Protein AF-A0A920VKR3-F1 (afdb_monomer_lite)

Sequence (237 aa):
MIIGLGCEANQIGAMMDAEKLNPSETLHAFTIQDSAAVPPPQNAAKDWSGNCWLMQTGRAGRKASQRSDPGTGVWWFRRIFRYLSQPGTRCRGRPAGAEGGTACLAETPEIYGAEHLLTRRAVTPEVGEKLVERIRWWENYTRSNHAEMNNNPAPGNKAGGLTTILEKSLGAVAKGGTTNLVDVYEYAEPITEKGFVFMDTPGYDPASITGMVAGGANITCFTTGRGSVYGGKPVPS

Radius of gyration: 21.88 Å; chains: 1; bounding box: 49×50×60 Å

Secondary structure (DSSP, 8-state):
-EEE-S-SSS-HHHHHHHTTPPP-SS--EEETTT--PSSPHHHHHHHHIIIIIHHHHHT-PPP---TT-TTS-EEE----------TT-------GGGGT-EEEE--HHHHTTTTHHHHTTBSSHHHHHHHHHHHHHHHHHHHHTT--TT----HHHHHTT--SHHHHHHHHHHTTTTS-EEEEE-TTPPP---EEEEE---SSHHHHHHHHHHTT--B-----SS------SSS--

pLDDT: mean 72.24, std 20.24, range [20.8, 97.88]

Structure (mmCIF, N/CA/C/O backbone):
data_AF-A0A920VKR3-F1
#
_entry.id   AF-A0A920VKR3-F1
#
loop_
_atom_site.group_PDB
_atom_site.id
_atom_site.type_symbol
_atom_site.label_atom_id
_atom_site.label_alt_id
_atom_site.label_comp_id
_atom_site.label_asym_id
_atom_site.label_entity_id
_atom_site.label_seq_id
_atom_site.pdbx_PDB_ins_code
_atom_site.Cartn_x
_atom_site.Cartn_y
_atom_site.Cartn_z
_atom_site.occupancy
_atom_site.B_iso_or_equiv
_atom_site.auth_seq_id
_atom_site.auth_comp_id
_atom_site.auth_asym_id
_atom_site.auth_atom_id
_atom_site.pdbx_PDB_model_num
ATOM 1 N N . MET A 1 1 ? 14.106 14.394 -12.697 1.00 73.00 1 MET A N 1
ATOM 2 C CA . MET A 1 1 ? 14.883 14.055 -13.907 1.00 73.00 1 MET A CA 1
ATOM 3 C C . MET 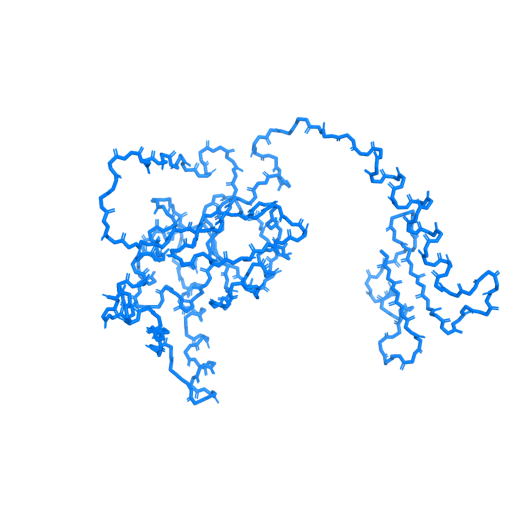A 1 1 ? 14.110 13.021 -14.692 1.00 73.00 1 MET A C 1
ATOM 5 O O . MET A 1 1 ? 13.705 12.032 -14.096 1.00 73.00 1 MET A O 1
ATOM 9 N N . ILE A 1 2 ? 13.900 13.256 -15.979 1.00 78.81 2 ILE A N 1
ATOM 10 C CA . ILE A 1 2 ? 13.231 12.339 -16.903 1.00 78.81 2 ILE A CA 1
ATOM 11 C C . ILE A 1 2 ? 14.218 12.095 -18.044 1.00 78.81 2 ILE A C 1
ATOM 13 O O . ILE A 1 2 ? 14.705 13.051 -18.641 1.00 78.81 2 ILE A O 1
ATOM 17 N N . ILE A 1 3 ? 14.563 10.837 -18.309 1.00 80.75 3 ILE A N 1
ATOM 18 C CA . ILE A 1 3 ? 15.484 10.469 -19.391 1.00 80.75 3 ILE A CA 1
ATOM 19 C C . ILE A 1 3 ? 14.760 9.496 -20.310 1.00 80.75 3 ILE A C 1
ATOM 21 O O . ILE A 1 3 ? 14.178 8.527 -19.828 1.00 80.75 3 ILE A O 1
ATOM 25 N N . GLY A 1 4 ? 14.812 9.759 -21.610 1.00 80.06 4 GLY A N 1
ATOM 26 C CA . GLY A 1 4 ? 14.206 8.932 -22.651 1.00 80.06 4 GLY A CA 1
ATOM 27 C C . GLY A 1 4 ? 15.257 8.558 -23.679 1.00 80.06 4 GLY A C 1
ATOM 28 O O . GLY A 1 4 ? 16.192 9.326 -23.930 1.00 80.06 4 GLY A O 1
ATOM 29 N N . LEU A 1 5 ? 15.139 7.371 -24.262 1.00 78.25 5 LEU A N 1
ATOM 30 C CA . LEU A 1 5 ? 16.059 6.915 -25.298 1.00 78.25 5 LEU A CA 1
ATOM 31 C C . LEU A 1 5 ? 15.763 7.619 -26.631 1.00 78.25 5 LEU A C 1
ATOM 33 O O . LEU A 1 5 ? 16.700 7.888 -27.376 1.00 78.25 5 LEU A O 1
ATOM 37 N N . GLY A 1 6 ? 14.502 7.972 -26.892 1.00 73.81 6 GLY A N 1
ATOM 38 C CA . GLY A 1 6 ? 14.003 8.645 -28.098 1.00 73.81 6 GLY A CA 1
ATOM 39 C C . GLY A 1 6 ? 13.317 7.706 -29.092 1.00 73.81 6 GLY A C 1
ATOM 40 O O . GLY A 1 6 ? 12.581 8.164 -29.961 1.00 73.81 6 GLY A O 1
ATOM 41 N N . CYS A 1 7 ? 13.480 6.389 -28.934 1.00 76.12 7 CYS A N 1
ATOM 42 C CA . CYS A 1 7 ? 12.809 5.376 -29.756 1.00 76.12 7 CYS A CA 1
ATOM 43 C C . CYS A 1 7 ? 11.508 4.837 -29.141 1.00 76.12 7 CYS A C 1
ATOM 45 O O . CYS A 1 7 ? 10.855 3.985 -29.745 1.00 76.12 7 CYS A O 1
ATOM 47 N N . GLU A 1 8 ? 11.130 5.281 -27.943 1.00 78.00 8 GLU A N 1
ATOM 48 C CA . GLU A 1 8 ? 9.915 4.837 -27.272 1.00 78.00 8 GLU A CA 1
ATOM 49 C C . GLU A 1 8 ? 8.656 5.407 -27.937 1.00 78.00 8 GLU A C 1
ATOM 51 O O . GLU A 1 8 ? 8.634 6.533 -28.425 1.00 78.00 8 GLU A O 1
ATOM 56 N N . ALA A 1 9 ? 7.554 4.657 -27.905 1.00 75.81 9 ALA A N 1
ATOM 57 C CA . ALA A 1 9 ? 6.263 5.183 -28.353 1.00 75.81 9 ALA A CA 1
ATOM 58 C C . ALA A 1 9 ? 5.770 6.343 -27.463 1.00 75.81 9 ALA A C 1
ATOM 60 O O . ALA A 1 9 ? 5.083 7.244 -27.938 1.00 75.81 9 ALA A O 1
ATOM 61 N N . ASN A 1 10 ? 6.140 6.330 -26.177 1.00 78.12 10 ASN A N 1
ATOM 62 C CA . ASN A 1 10 ? 5.816 7.388 -25.227 1.00 78.12 10 ASN A CA 1
ATOM 63 C C . ASN A 1 10 ? 6.936 8.438 -25.198 1.00 78.12 10 ASN A C 1
ATOM 65 O O . ASN A 1 10 ? 7.902 8.316 -24.444 1.00 78.12 10 ASN A O 1
ATOM 69 N N . GLN A 1 11 ? 6.818 9.440 -26.066 1.00 84.62 11 GLN A N 1
ATOM 70 C CA . GLN A 1 11 ? 7.804 10.509 -26.205 1.00 84.62 11 GLN A CA 1
ATOM 71 C C . GLN A 1 11 ? 7.730 11.493 -25.031 1.00 84.62 11 GLN A C 1
ATOM 73 O O . GLN A 1 11 ? 6.646 11.916 -24.627 1.00 84.62 11 GLN A O 1
ATOM 78 N N . ILE A 1 12 ? 8.892 11.913 -24.519 1.00 83.50 12 ILE A N 1
ATOM 79 C CA . ILE A 1 12 ? 8.987 12.805 -23.351 1.00 83.50 12 ILE A CA 1
ATOM 80 C C . ILE A 1 12 ? 8.239 14.116 -23.571 1.00 83.50 12 ILE A C 1
ATOM 82 O O . ILE A 1 12 ? 7.526 14.545 -22.671 1.00 83.50 12 ILE A O 1
ATOM 86 N N . GLY A 1 13 ? 8.379 14.737 -24.747 1.00 82.19 13 GLY A N 1
ATOM 87 C CA . GLY A 1 13 ? 7.688 15.993 -25.054 1.00 82.19 13 GLY A CA 1
ATOM 88 C C . GLY A 1 13 ? 6.171 15.851 -24.927 1.00 82.19 13 GLY A C 1
ATOM 89 O O . GLY A 1 13 ? 5.541 16.606 -24.195 1.00 82.19 13 GLY A O 1
ATOM 90 N N . ALA A 1 14 ? 5.609 14.797 -25.527 1.00 84.06 14 ALA A N 1
ATOM 91 C CA . ALA A 1 14 ? 4.178 14.510 -25.448 1.00 84.06 14 ALA A CA 1
ATOM 92 C C . ALA A 1 14 ? 3.709 14.246 -24.006 1.00 84.06 14 ALA A C 1
ATOM 94 O O . ALA A 1 14 ? 2.639 14.705 -23.611 1.00 84.06 14 ALA A O 1
ATOM 95 N N . MET A 1 15 ? 4.514 13.543 -23.203 1.00 85.81 15 MET A N 1
ATOM 96 C CA . MET A 1 15 ? 4.222 13.319 -21.785 1.00 85.81 15 MET A CA 1
ATOM 97 C C . MET A 1 15 ? 4.267 14.625 -20.977 1.00 85.81 15 MET A C 1
ATOM 99 O O . MET A 1 15 ? 3.394 14.859 -20.145 1.00 85.81 15 MET A O 1
ATOM 103 N N . MET A 1 16 ? 5.263 15.485 -21.211 1.00 86.50 16 MET A N 1
ATOM 104 C CA . MET A 1 16 ? 5.368 16.775 -20.525 1.00 86.50 16 MET A CA 1
ATOM 105 C C . MET A 1 16 ? 4.186 17.686 -20.853 1.00 86.50 16 MET A C 1
ATOM 107 O O . MET A 1 16 ? 3.635 18.304 -19.945 1.00 86.50 16 MET A O 1
ATOM 111 N N . ASP A 1 17 ? 3.750 17.707 -22.112 1.00 85.50 17 ASP A N 1
ATOM 112 C CA . ASP A 1 17 ? 2.582 18.478 -22.539 1.00 85.50 17 ASP A CA 1
ATOM 113 C C . ASP A 1 17 ? 1.287 17.945 -21.907 1.00 85.50 17 ASP A C 1
ATOM 115 O O . ASP A 1 17 ? 0.478 18.724 -21.395 1.00 85.50 17 ASP A O 1
ATOM 119 N N . ALA A 1 18 ? 1.103 16.619 -21.891 1.00 87.38 18 ALA A N 1
ATOM 120 C CA . ALA A 1 18 ? -0.075 15.973 -21.310 1.00 87.38 18 ALA A CA 1
ATOM 121 C C . ALA A 1 18 ? -0.206 16.248 -19.803 1.00 87.38 18 ALA A C 1
ATOM 123 O O . ALA A 1 18 ? -1.283 16.611 -19.326 1.00 87.38 18 ALA A O 1
ATOM 124 N N . GLU A 1 19 ? 0.904 16.148 -19.072 1.00 86.25 19 GLU A N 1
ATOM 125 C CA . GLU A 1 19 ? 0.967 16.375 -17.624 1.00 86.25 19 GLU A CA 1
ATOM 126 C C . GLU A 1 19 ? 1.162 17.860 -17.255 1.00 86.25 19 GLU A C 1
ATOM 128 O O . GLU A 1 19 ? 1.287 18.207 -16.079 1.00 86.25 19 GLU A O 1
ATOM 133 N N . LYS A 1 20 ? 1.187 18.763 -18.250 1.00 87.38 20 LYS A N 1
ATOM 134 C CA . LYS A 1 20 ? 1.433 20.212 -18.091 1.00 87.38 20 LYS A CA 1
ATOM 135 C C . LYS A 1 20 ? 2.707 20.517 -17.293 1.00 87.38 20 LYS A C 1
ATOM 137 O O . LYS A 1 20 ? 2.763 21.458 -16.494 1.00 87.38 20 LYS A O 1
ATOM 142 N N . LEU A 1 21 ? 3.735 19.706 -17.505 1.00 84.81 21 LEU A N 1
ATOM 143 C CA . LEU A 1 21 ? 5.018 19.796 -16.831 1.00 84.81 21 LEU A CA 1
ATOM 144 C C . LEU A 1 21 ? 5.934 20.755 -17.581 1.00 84.81 21 LEU A C 1
ATOM 146 O O . LEU A 1 21 ? 6.288 20.526 -18.732 1.00 84.81 21 LEU A O 1
ATOM 150 N N . ASN A 1 22 ? 6.378 21.805 -16.895 1.00 81.25 22 ASN A N 1
ATOM 151 C CA . ASN A 1 22 ? 7.346 22.746 -17.443 1.00 81.25 22 ASN A CA 1
ATOM 152 C C . ASN A 1 22 ? 8.750 22.431 -16.910 1.00 81.25 22 ASN A C 1
ATOM 154 O O . ASN A 1 22 ? 8.886 22.177 -15.707 1.00 81.25 22 ASN A O 1
ATOM 158 N N . PRO A 1 23 ? 9.797 22.474 -17.757 1.00 78.12 23 PRO A N 1
ATOM 159 C CA . PRO A 1 23 ? 11.171 22.373 -17.286 1.00 78.12 23 PRO A CA 1
ATOM 160 C C . PRO A 1 23 ? 11.451 23.406 -16.188 1.00 78.12 23 PRO A C 1
ATOM 162 O O . PRO A 1 23 ? 11.075 24.573 -16.302 1.00 78.12 23 PRO A O 1
ATOM 165 N N . SER A 1 24 ? 12.111 22.978 -15.119 1.00 77.00 24 SER A N 1
ATOM 166 C CA . SER A 1 24 ? 12.460 23.818 -13.970 1.00 77.00 24 SER A CA 1
ATOM 167 C C . SER A 1 24 ? 13.813 23.397 -13.402 1.00 77.00 24 SER A C 1
ATOM 169 O O . SER A 1 24 ? 14.353 22.366 -13.795 1.00 77.00 24 SER A O 1
ATOM 171 N N . GLU A 1 25 ? 14.342 24.141 -12.424 1.00 68.12 25 GLU A N 1
ATOM 172 C CA . GLU A 1 25 ? 15.592 23.765 -11.739 1.00 68.12 25 GLU A CA 1
ATOM 173 C C . GLU A 1 25 ? 15.546 22.353 -11.118 1.00 68.12 25 GLU A C 1
ATOM 175 O O . GLU A 1 25 ? 16.580 21.705 -10.960 1.00 68.12 25 GLU A O 1
ATOM 180 N N . THR A 1 26 ? 14.354 21.851 -10.777 1.00 68.62 26 THR A N 1
ATOM 181 C CA . THR A 1 26 ? 14.154 20.524 -10.170 1.00 68.62 26 THR A CA 1
ATOM 182 C C . THR A 1 26 ? 13.626 19.482 -11.158 1.00 68.62 26 THR A C 1
ATOM 184 O O . THR A 1 26 ? 13.788 18.275 -10.934 1.00 68.62 26 THR A O 1
ATOM 187 N N . LEU A 1 27 ? 13.041 19.921 -12.276 1.00 75.06 27 LEU A N 1
ATOM 188 C CA . LEU A 1 27 ? 12.495 19.071 -13.325 1.00 75.06 27 LEU A CA 1
ATOM 189 C C . LEU A 1 27 ? 13.242 19.285 -14.640 1.00 75.06 27 LEU A C 1
ATOM 191 O O . LEU A 1 27 ? 12.907 20.149 -15.443 1.00 75.06 27 LEU A O 1
ATOM 195 N N . HIS A 1 28 ? 14.225 18.424 -14.876 1.00 76.25 28 HIS A N 1
ATOM 196 C CA . HIS A 1 28 ? 14.918 18.335 -16.154 1.00 76.25 28 HIS A CA 1
ATOM 197 C C . HIS A 1 28 ? 14.502 17.078 -16.904 1.00 76.25 28 HIS A C 1
ATOM 199 O O . HIS A 1 28 ? 14.489 15.986 -16.325 1.00 76.25 28 HIS A O 1
ATOM 205 N N . ALA A 1 29 ? 14.185 17.244 -18.182 1.00 79.19 29 ALA A N 1
ATOM 206 C CA . ALA A 1 29 ? 13.842 16.171 -19.095 1.00 79.19 29 ALA A CA 1
ATOM 207 C C . ALA A 1 29 ? 14.815 16.169 -20.278 1.00 79.19 29 ALA A C 1
ATOM 209 O O . ALA A 1 29 ? 15.226 17.233 -20.741 1.00 79.19 29 ALA A O 1
ATOM 210 N N . PHE A 1 30 ? 15.225 14.987 -20.725 1.00 78.75 30 PHE A N 1
ATOM 211 C CA . PHE A 1 30 ? 16.248 14.837 -21.752 1.00 78.75 30 PHE A CA 1
ATOM 212 C C . PHE A 1 30 ? 16.026 13.571 -22.582 1.00 78.75 30 PHE A C 1
ATOM 214 O O . PHE A 1 30 ? 15.869 12.483 -22.026 1.00 78.75 30 PHE A O 1
ATOM 221 N N . THR A 1 31 ? 16.080 13.712 -23.904 1.00 77.38 31 THR A N 1
ATOM 222 C CA . THR A 1 31 ? 16.033 12.599 -24.858 1.00 77.38 31 THR A CA 1
ATOM 223 C C . THR A 1 31 ? 17.431 12.354 -25.418 1.00 77.38 31 THR A C 1
ATOM 225 O O . THR A 1 31 ? 18.070 13.263 -25.943 1.00 77.38 31 THR A O 1
ATOM 228 N N . ILE A 1 32 ? 17.919 11.118 -25.323 1.00 74.50 32 ILE A N 1
ATOM 229 C CA . ILE A 1 32 ? 19.289 10.761 -25.717 1.00 74.50 32 ILE A CA 1
ATOM 230 C C . ILE A 1 32 ? 19.506 10.911 -27.228 1.00 74.50 32 ILE A C 1
ATOM 232 O O . ILE A 1 32 ? 20.558 11.397 -27.639 1.00 74.50 32 ILE A O 1
ATOM 236 N N . GLN A 1 33 ? 18.534 10.541 -28.062 1.00 72.25 33 GLN A N 1
ATOM 237 C CA . GLN A 1 33 ? 18.656 10.663 -29.522 1.00 72.25 33 GLN A CA 1
ATOM 238 C C . GLN A 1 33 ? 18.708 12.111 -30.025 1.00 72.25 33 GLN A C 1
ATOM 240 O O . GLN A 1 33 ? 19.400 12.376 -31.006 1.00 72.25 33 GLN A O 1
ATOM 245 N N . ASP A 1 34 ? 18.065 13.047 -29.325 1.00 67.75 34 ASP A N 1
ATOM 246 C CA . ASP A 1 34 ? 18.096 14.475 -29.675 1.00 67.75 34 ASP A CA 1
ATOM 247 C C . ASP A 1 34 ? 19.421 15.141 -29.270 1.00 67.75 34 ASP A C 1
ATOM 249 O O . ASP A 1 34 ? 19.748 16.253 -29.691 1.00 67.75 34 ASP A O 1
ATOM 253 N N . SER A 1 35 ? 20.224 14.454 -28.455 1.00 62.31 35 SER A N 1
ATOM 254 C CA . SER A 1 35 ? 21.511 14.951 -27.994 1.00 62.31 35 SER A CA 1
ATOM 255 C C . SER A 1 35 ? 22.635 14.603 -28.967 1.00 62.31 35 SER A C 1
ATOM 257 O O . SER A 1 35 ? 23.400 13.659 -28.795 1.00 62.31 35 SER A O 1
ATOM 259 N N . ALA A 1 36 ? 22.794 15.431 -29.994 1.00 55.94 36 ALA A N 1
ATOM 260 C CA . ALA A 1 36 ? 23.958 15.383 -30.882 1.00 55.94 36 ALA A CA 1
ATOM 261 C C . ALA A 1 36 ? 25.253 15.944 -30.235 1.00 55.94 36 ALA A C 1
ATOM 263 O O . ALA A 1 36 ? 26.205 16.277 -30.939 1.00 55.94 36 ALA A O 1
ATOM 264 N N . ALA A 1 37 ? 25.305 16.110 -28.908 1.00 50.59 37 ALA A N 1
ATOM 265 C CA . ALA A 1 37 ? 26.308 16.942 -28.249 1.00 50.59 37 ALA A CA 1
ATOM 266 C C . ALA A 1 37 ? 27.500 16.160 -27.678 1.00 50.59 37 ALA A C 1
ATOM 268 O O . ALA A 1 37 ? 27.365 15.089 -27.089 1.00 50.59 37 ALA A O 1
ATOM 269 N N . VAL A 1 38 ? 28.677 16.776 -27.820 1.00 47.06 38 VAL A N 1
ATOM 270 C CA . VAL A 1 38 ? 29.875 16.529 -27.013 1.00 47.06 38 VAL A CA 1
ATOM 271 C C . VAL A 1 38 ? 29.766 17.423 -25.766 1.00 47.06 38 VAL A C 1
ATOM 273 O O . VAL A 1 38 ? 29.575 18.629 -25.924 1.00 47.06 38 VAL A O 1
ATOM 276 N N . PRO A 1 39 ? 29.901 16.885 -24.541 1.00 54.16 39 PRO A N 1
ATOM 277 C CA . PRO A 1 39 ? 30.289 15.516 -24.230 1.00 54.16 39 PRO A CA 1
ATOM 278 C C . PRO A 1 39 ? 29.116 14.530 -24.392 1.00 54.16 39 PRO A C 1
ATOM 280 O O . PRO A 1 39 ? 27.964 14.946 -24.295 1.00 54.16 39 PRO A O 1
ATOM 283 N N . PRO A 1 40 ? 29.406 13.232 -24.629 1.00 60.50 40 PRO A N 1
ATOM 284 C CA . PRO A 1 40 ? 28.395 12.223 -24.941 1.00 60.50 40 PRO A CA 1
ATOM 285 C C . PRO A 1 40 ? 27.227 12.241 -23.940 1.00 60.50 40 PRO A C 1
ATOM 287 O O . PRO A 1 40 ? 27.458 12.535 -22.769 1.00 60.50 40 PRO A O 1
ATOM 290 N N . PRO A 1 41 ? 25.997 11.870 -24.341 1.00 59.34 41 PRO A N 1
ATOM 291 C CA . PRO A 1 41 ? 24.769 12.006 -23.543 1.00 59.34 41 PRO A CA 1
ATOM 292 C C . PRO A 1 41 ? 24.866 11.524 -22.084 1.00 59.34 41 PRO A C 1
ATOM 294 O O . PRO A 1 41 ? 24.247 12.086 -21.181 1.00 59.34 41 PRO A O 1
ATOM 297 N N . GLN A 1 42 ? 25.682 10.497 -21.825 1.00 59.31 42 GLN A N 1
ATOM 298 C CA . GLN A 1 42 ? 25.940 9.974 -20.478 1.00 59.31 42 GLN A CA 1
ATOM 299 C C . GLN A 1 42 ? 26.670 10.977 -19.571 1.00 59.31 42 GLN A C 1
ATOM 301 O O . GLN A 1 42 ? 26.471 10.960 -18.360 1.00 59.31 42 GLN A O 1
ATOM 306 N N . ASN A 1 43 ? 27.508 11.841 -20.139 1.00 60.56 43 ASN A N 1
ATOM 307 C CA . ASN A 1 43 ? 28.197 12.916 -19.435 1.00 60.56 43 ASN A CA 1
ATOM 308 C C . ASN A 1 43 ? 27.256 14.094 -19.179 1.00 60.56 43 ASN A C 1
ATOM 310 O O . ASN A 1 43 ? 27.267 14.602 -18.072 1.00 60.56 43 ASN A O 1
ATOM 314 N N . ALA A 1 44 ? 26.352 14.438 -20.102 1.00 60.59 44 ALA A N 1
ATOM 315 C CA . ALA A 1 44 ? 25.333 15.465 -19.852 1.00 60.59 44 ALA A CA 1
ATOM 316 C C . ALA A 1 44 ? 24.401 15.094 -18.676 1.00 60.59 44 ALA A C 1
ATOM 318 O O . ALA A 1 44 ? 24.134 15.917 -17.798 1.00 60.59 44 ALA A O 1
ATOM 319 N N . ALA A 1 45 ? 23.966 13.829 -18.601 1.00 60.78 45 ALA A N 1
ATOM 320 C CA . ALA A 1 45 ? 23.182 13.327 -17.468 1.00 60.78 45 ALA A CA 1
ATOM 321 C C . ALA A 1 45 ? 23.990 13.317 -16.154 1.00 60.78 45 ALA A C 1
ATOM 323 O O . ALA A 1 45 ? 23.471 13.691 -15.098 1.00 60.78 45 ALA A O 1
ATOM 324 N N . LYS A 1 46 ? 25.271 12.923 -16.210 1.00 61.06 46 LYS A N 1
ATOM 325 C CA . LYS A 1 46 ? 26.180 12.949 -15.052 1.00 61.06 46 LYS A CA 1
ATOM 326 C C . LYS A 1 46 ? 26.442 14.369 -14.564 1.00 61.06 46 LYS A C 1
ATOM 328 O O . LYS A 1 46 ? 26.305 14.605 -13.368 1.00 61.06 46 LYS A O 1
ATOM 333 N N . ASP A 1 47 ? 26.741 15.298 -15.462 1.00 62.91 47 ASP A N 1
ATOM 334 C CA . ASP A 1 47 ? 27.051 16.692 -15.153 1.00 62.91 47 ASP A CA 1
ATOM 335 C C . ASP A 1 47 ? 25.853 17.385 -14.505 1.00 62.91 47 ASP A C 1
ATOM 337 O O . ASP A 1 47 ? 26.012 18.056 -13.486 1.00 62.91 47 ASP A O 1
ATOM 341 N N . TRP A 1 48 ? 24.634 17.148 -15.002 1.00 59.50 48 TRP A N 1
ATOM 342 C CA . TRP A 1 48 ? 23.430 17.670 -14.356 1.00 59.50 48 TRP A CA 1
ATOM 343 C C . TRP A 1 48 ? 23.185 17.035 -12.980 1.00 59.50 48 TRP A C 1
ATOM 345 O O . TRP A 1 48 ? 22.952 17.741 -11.992 1.00 59.50 48 TRP A O 1
ATOM 355 N N . SER A 1 49 ? 23.285 15.702 -12.887 1.00 59.69 49 SER A N 1
ATOM 356 C CA . SER A 1 49 ? 23.082 14.999 -11.617 1.00 59.69 49 SER A CA 1
ATOM 357 C C . SER A 1 49 ? 24.089 15.444 -10.549 1.00 59.69 49 SER A C 1
ATOM 359 O O . SER A 1 49 ? 23.695 15.665 -9.404 1.00 59.69 49 SER A O 1
ATOM 361 N N . GLY A 1 50 ? 25.358 15.636 -10.927 1.00 56.97 50 GLY A N 1
ATOM 362 C CA . GLY A 1 50 ? 26.466 16.004 -10.048 1.00 56.97 50 GLY A CA 1
ATOM 363 C C . GLY A 1 50 ? 26.498 17.483 -9.669 1.00 56.97 50 GLY A C 1
ATOM 364 O O . GLY A 1 50 ? 26.639 17.800 -8.489 1.00 56.97 50 GLY A O 1
ATOM 365 N N . ASN A 1 51 ? 26.334 18.390 -10.637 1.00 57.59 51 ASN A N 1
ATOM 366 C CA . ASN A 1 51 ? 26.541 19.825 -10.408 1.00 57.59 51 ASN A CA 1
ATOM 367 C C . ASN A 1 51 ? 25.280 20.556 -9.941 1.00 57.59 51 ASN A C 1
ATOM 369 O O . ASN A 1 51 ? 25.387 21.507 -9.168 1.00 57.59 51 ASN A O 1
ATOM 373 N N . CYS A 1 52 ? 24.092 20.122 -10.366 1.00 56.16 52 CYS A N 1
ATOM 374 C CA . CYS A 1 52 ? 22.843 20.803 -10.021 1.00 56.16 52 CYS A CA 1
ATOM 375 C C . CYS A 1 52 ? 22.094 20.053 -8.919 1.00 56.16 52 CYS A C 1
ATOM 377 O O . CYS A 1 52 ? 21.830 20.610 -7.854 1.00 56.16 52 CYS A O 1
ATOM 379 N N . TRP A 1 53 ? 21.807 18.769 -9.127 1.00 55.81 53 TRP A N 1
ATOM 380 C CA . TRP A 1 53 ? 20.890 18.046 -8.247 1.00 55.81 53 TRP A CA 1
ATOM 381 C C . TRP A 1 53 ? 21.542 17.573 -6.935 1.00 55.81 53 TRP A C 1
ATOM 383 O O . TRP A 1 53 ? 21.015 17.825 -5.848 1.00 55.81 53 TRP A O 1
ATOM 393 N N . LEU A 1 54 ? 22.724 16.948 -7.000 1.00 59.69 54 LEU A N 1
ATOM 394 C CA . LEU A 1 54 ? 23.495 16.523 -5.819 1.00 59.69 54 LEU A CA 1
ATOM 395 C C . LEU A 1 54 ? 23.949 17.709 -4.953 1.00 59.69 54 LEU A C 1
ATOM 397 O O . LEU A 1 54 ? 23.941 17.608 -3.728 1.00 59.69 54 LEU A O 1
ATOM 401 N N . MET A 1 55 ? 24.288 18.853 -5.557 1.00 58.50 55 MET A N 1
ATOM 402 C CA . MET A 1 55 ? 24.652 20.055 -4.797 1.00 58.50 55 MET A CA 1
ATOM 403 C C . MET A 1 55 ? 23.450 20.716 -4.113 1.00 58.50 55 MET A C 1
ATOM 405 O O . MET A 1 55 ? 23.577 21.156 -2.971 1.00 58.50 55 MET A O 1
ATOM 409 N N . GLN A 1 56 ? 22.285 20.785 -4.765 1.00 59.91 56 GLN A N 1
ATOM 410 C CA . GLN A 1 56 ? 21.064 21.320 -4.149 1.00 59.91 56 GLN A CA 1
ATOM 411 C C . GLN A 1 56 ? 20.555 20.416 -3.016 1.00 59.91 56 GLN A C 1
ATOM 413 O O . GLN A 1 56 ? 20.263 20.903 -1.924 1.00 59.91 56 GLN A O 1
ATOM 418 N N . THR A 1 57 ? 20.511 19.099 -3.235 1.00 59.16 57 THR A N 1
ATOM 419 C CA . THR A 1 57 ? 20.121 18.126 -2.197 1.00 59.16 57 THR A CA 1
ATOM 420 C C . THR A 1 57 ? 21.143 18.043 -1.061 1.00 59.16 57 THR A C 1
ATOM 422 O O . THR A 1 57 ? 20.752 17.963 0.099 1.00 59.16 57 THR A O 1
ATOM 425 N N . GLY A 1 58 ? 22.444 18.156 -1.350 1.00 59.56 58 GLY A N 1
ATOM 426 C CA . GLY A 1 58 ? 23.506 18.205 -0.338 1.00 59.56 58 GLY A CA 1
ATOM 427 C C . GLY A 1 58 ? 23.483 19.462 0.542 1.00 59.56 58 GLY A C 1
ATOM 428 O O . GLY A 1 58 ? 24.004 19.438 1.655 1.00 59.56 58 GLY A O 1
ATOM 429 N N . ARG A 1 59 ? 22.846 20.548 0.083 1.00 63.50 59 ARG A N 1
ATOM 430 C CA . ARG A 1 59 ? 22.597 21.768 0.875 1.00 63.50 59 ARG A CA 1
ATOM 431 C C . ARG A 1 59 ? 21.339 21.677 1.742 1.00 63.50 59 ARG A C 1
ATOM 433 O O . ARG A 1 59 ? 21.106 22.567 2.561 1.00 63.50 59 ARG A O 1
ATOM 440 N N . ALA A 1 60 ? 20.517 20.640 1.577 1.00 63.72 60 ALA A N 1
ATOM 441 C CA . ALA A 1 60 ? 19.312 20.469 2.372 1.00 63.72 60 ALA A CA 1
ATOM 442 C C . ALA A 1 60 ? 19.676 20.103 3.822 1.00 63.72 60 ALA A C 1
ATOM 444 O O . ALA A 1 60 ? 20.171 19.016 4.114 1.00 63.72 60 ALA A O 1
ATOM 445 N N . GLY A 1 61 ? 19.416 21.021 4.753 1.00 58.66 61 GLY A N 1
ATOM 446 C CA . GLY A 1 61 ? 19.513 20.753 6.187 1.00 58.66 61 GLY A CA 1
ATOM 447 C C . GLY A 1 61 ? 18.262 20.047 6.711 1.00 58.66 61 GLY A C 1
ATOM 448 O O . GLY A 1 61 ? 17.146 20.352 6.286 1.00 58.66 61 GLY A O 1
ATOM 449 N N . ARG A 1 62 ? 18.420 19.136 7.681 1.00 68.94 62 ARG A N 1
ATOM 450 C CA . ARG A 1 62 ? 17.269 18.611 8.433 1.00 68.94 62 ARG A CA 1
ATOM 451 C C . ARG A 1 62 ? 16.661 19.749 9.250 1.00 68.94 62 ARG A C 1
ATOM 453 O O . ARG A 1 62 ? 17.347 20.340 10.081 1.00 68.94 62 ARG A O 1
ATOM 460 N N . LYS A 1 63 ? 15.380 20.041 9.033 1.00 64.81 63 LYS A N 1
ATOM 461 C CA . LYS A 1 63 ? 14.604 20.940 9.894 1.00 64.81 63 LYS A CA 1
ATOM 462 C C . LYS A 1 63 ? 13.863 20.106 10.931 1.00 64.81 63 LYS A C 1
ATOM 464 O O . LYS A 1 63 ? 13.371 19.028 10.609 1.00 64.81 63 LYS A O 1
ATOM 469 N N . ALA A 1 64 ? 13.793 20.593 12.166 1.00 58.78 64 ALA A N 1
ATOM 470 C CA . ALA A 1 64 ? 12.916 19.996 13.162 1.00 58.78 64 ALA A CA 1
ATOM 471 C C . ALA A 1 64 ? 11.466 20.189 12.692 1.00 58.78 64 ALA A C 1
ATOM 473 O O . ALA A 1 64 ? 11.000 21.325 12.624 1.00 58.78 64 ALA A O 1
ATOM 474 N N . SER A 1 65 ? 10.785 19.106 12.321 1.00 56.25 65 SER A N 1
ATOM 475 C CA . SER A 1 65 ? 9.347 19.124 12.058 1.00 56.25 65 SER A CA 1
ATOM 476 C C . SER A 1 65 ? 8.587 18.681 13.303 1.00 56.25 65 SER A C 1
ATOM 478 O O . SER A 1 65 ? 9.089 17.897 14.118 1.00 56.25 65 SER A O 1
ATOM 480 N N . GLN A 1 66 ? 7.367 19.193 13.467 1.00 46.31 66 GLN A N 1
ATOM 481 C CA . GLN A 1 66 ? 6.459 18.637 14.463 1.00 46.31 66 GLN A CA 1
ATOM 482 C C . GLN A 1 66 ? 5.997 17.256 13.990 1.00 46.31 66 GLN A C 1
ATOM 484 O O . GLN A 1 66 ? 5.827 17.016 12.797 1.00 46.31 66 GLN A O 1
ATOM 489 N N . ARG A 1 67 ? 5.778 16.331 14.929 1.00 49.00 67 ARG A N 1
ATOM 490 C CA . ARG A 1 67 ? 5.435 14.929 14.625 1.00 49.00 67 ARG A CA 1
ATOM 491 C C . ARG A 1 67 ? 4.119 14.765 13.835 1.00 49.00 67 ARG A C 1
ATOM 493 O O . ARG A 1 67 ? 3.883 13.691 13.293 1.00 49.00 67 ARG A O 1
ATOM 500 N N . SER A 1 68 ? 3.318 15.830 13.754 1.00 45.44 68 SER A N 1
ATOM 501 C CA . SER A 1 68 ? 2.019 15.941 13.086 1.00 45.44 68 SER A CA 1
ATOM 502 C C . SER A 1 68 ? 2.046 16.653 11.723 1.00 45.44 68 SER A C 1
ATOM 504 O O . SER A 1 68 ? 0.979 16.896 11.161 1.00 45.44 68 SER A O 1
ATOM 506 N N . ASP A 1 69 ? 3.214 17.048 11.198 1.00 45.28 69 ASP A N 1
ATOM 507 C CA . ASP A 1 69 ? 3.277 17.802 9.937 1.00 45.28 69 ASP A CA 1
ATOM 508 C C . ASP A 1 69 ? 2.695 16.972 8.766 1.00 45.28 69 ASP A C 1
ATOM 510 O O . ASP A 1 69 ? 2.979 15.770 8.670 1.00 45.28 69 ASP A O 1
ATOM 514 N N . PRO A 1 70 ? 1.914 17.570 7.841 1.00 41.56 70 PRO A N 1
ATOM 515 C CA . PRO A 1 70 ? 1.162 16.844 6.813 1.00 41.56 70 PRO A CA 1
ATOM 516 C C . PRO A 1 70 ? 2.008 15.931 5.913 1.00 41.56 70 PRO A C 1
ATOM 518 O O . PRO A 1 70 ? 1.475 14.934 5.435 1.00 41.56 70 PRO A O 1
ATOM 521 N N . GLY A 1 71 ? 3.310 16.208 5.759 1.00 38.59 71 GLY A N 1
ATOM 522 C CA . GLY A 1 71 ? 4.275 15.398 4.998 1.00 38.59 71 GLY A CA 1
ATOM 523 C C . GLY A 1 71 ? 5.261 14.565 5.833 1.00 38.59 71 GLY A C 1
ATOM 524 O O . GLY A 1 71 ? 6.117 13.886 5.268 1.00 38.59 71 GLY A O 1
ATOM 525 N N . THR A 1 72 ? 5.179 14.592 7.168 1.00 34.78 72 THR A N 1
ATOM 526 C CA . THR A 1 72 ? 6.045 13.788 8.046 1.00 34.78 72 THR A CA 1
ATOM 527 C C . THR A 1 72 ? 5.253 12.758 8.827 1.00 34.78 72 THR A C 1
ATOM 529 O O . THR A 1 72 ? 4.649 13.052 9.849 1.00 34.78 72 THR A O 1
ATOM 532 N N . GLY A 1 73 ? 5.365 11.508 8.384 1.00 36.88 73 GLY A N 1
ATOM 533 C CA . GLY A 1 73 ? 5.217 10.349 9.254 1.00 36.88 73 GLY A CA 1
ATOM 534 C C . GLY A 1 73 ? 4.050 9.462 8.875 1.00 36.88 73 GLY A C 1
ATOM 535 O O . GLY A 1 73 ? 3.087 9.375 9.631 1.00 36.88 73 GLY A O 1
ATOM 536 N N . VAL A 1 74 ? 4.172 8.770 7.742 1.00 37.78 74 VAL A N 1
ATOM 537 C CA . VAL A 1 74 ? 3.554 7.450 7.596 1.00 37.78 74 VAL A CA 1
ATOM 538 C C . VAL A 1 74 ? 4.551 6.457 8.199 1.00 37.78 74 VAL A C 1
ATOM 540 O O . VAL A 1 74 ? 5.578 6.140 7.601 1.00 37.78 74 VAL A O 1
ATOM 543 N N . TRP A 1 75 ? 4.278 6.036 9.428 1.00 39.62 75 TRP A N 1
ATOM 544 C CA . TRP A 1 75 ? 5.075 5.099 10.208 1.00 39.62 75 TRP A CA 1
ATOM 545 C C . TRP A 1 75 ? 4.578 3.678 9.982 1.00 39.62 75 TRP A C 1
ATOM 547 O O . TRP A 1 75 ? 3.395 3.385 10.126 1.00 39.62 75 TRP A O 1
ATOM 557 N N . TRP A 1 76 ? 5.489 2.768 9.678 1.00 40.91 76 TRP A N 1
ATOM 558 C CA . TRP A 1 76 ? 5.147 1.368 9.453 1.00 40.91 76 TRP A CA 1
ATOM 559 C C . TRP A 1 76 ? 5.403 0.491 10.672 1.00 40.91 76 TRP A C 1
ATOM 561 O O . TRP A 1 76 ? 6.345 0.737 11.416 1.00 40.91 76 TRP A O 1
ATOM 571 N N . PHE A 1 77 ? 4.606 -0.569 10.838 1.00 32.22 77 PHE A N 1
ATOM 572 C CA . PHE A 1 77 ? 4.866 -1.669 11.770 1.00 32.22 77 PHE A CA 1
ATOM 573 C C . PHE A 1 77 ? 4.508 -3.008 11.118 1.00 32.22 77 PHE A C 1
ATOM 575 O O . PHE A 1 77 ? 3.337 -3.315 10.910 1.00 32.22 77 PHE A O 1
ATOM 582 N N . ARG A 1 78 ? 5.504 -3.865 10.875 1.00 30.38 78 ARG A N 1
ATOM 583 C CA . ARG A 1 78 ? 5.298 -5.316 10.755 1.00 30.38 78 ARG A CA 1
ATOM 584 C C . ARG A 1 78 ? 5.751 -5.977 12.071 1.00 30.38 78 ARG A C 1
ATOM 586 O O . ARG A 1 78 ? 6.706 -5.501 12.658 1.00 30.38 78 ARG A O 1
ATOM 593 N N . ARG A 1 79 ? 5.067 -7.024 12.565 1.00 30.55 79 ARG A N 1
ATOM 594 C CA . ARG A 1 79 ? 5.492 -8.017 13.595 1.00 30.55 79 ARG A CA 1
ATOM 595 C C . ARG A 1 79 ? 4.932 -9.388 13.199 1.00 30.55 79 ARG A C 1
ATOM 597 O O . ARG A 1 79 ? 3.721 -9.534 13.146 1.00 30.55 79 ARG A O 1
ATOM 604 N N . ILE A 1 80 ? 5.763 -10.393 12.916 1.00 24.55 80 ILE A N 1
ATOM 605 C CA . ILE A 1 80 ? 5.335 -11.810 12.865 1.00 24.55 80 ILE A CA 1
ATOM 606 C C . ILE A 1 80 ? 6.011 -12.559 14.021 1.00 24.55 80 ILE A C 1
ATOM 608 O O . ILE A 1 80 ? 7.209 -12.404 14.248 1.00 24.55 80 ILE A O 1
ATOM 612 N N . PHE A 1 81 ? 5.224 -13.333 14.775 1.00 26.56 81 PHE A N 1
ATOM 613 C CA . PHE A 1 81 ? 5.653 -14.140 15.924 1.00 26.56 81 PHE A CA 1
ATOM 614 C C . PHE A 1 81 ? 6.339 -15.454 15.506 1.00 26.56 81 PHE A C 1
ATOM 616 O O . PHE A 1 81 ? 5.941 -16.091 14.535 1.00 26.56 81 PHE A O 1
ATOM 623 N N . ARG A 1 82 ? 7.257 -15.935 16.355 1.00 21.09 82 ARG A N 1
ATOM 624 C CA . ARG A 1 82 ? 7.340 -17.354 16.737 1.00 21.09 82 ARG A CA 1
ATOM 625 C C . ARG A 1 82 ? 7.284 -17.401 18.267 1.00 21.09 82 ARG A C 1
ATOM 627 O O . ARG A 1 82 ? 8.002 -16.654 18.928 1.00 21.09 82 ARG A O 1
ATOM 634 N N . TYR A 1 83 ? 6.366 -18.187 18.821 1.00 22.06 83 TYR A N 1
ATOM 635 C CA . TYR A 1 83 ? 6.200 -18.399 20.261 1.00 22.06 83 TYR A CA 1
ATOM 636 C C . TYR A 1 83 ? 7.487 -19.001 20.848 1.00 22.06 83 TYR A C 1
ATOM 638 O O . TYR A 1 83 ? 7.716 -20.188 20.689 1.00 22.06 83 TYR A O 1
ATOM 646 N N . LEU A 1 84 ? 8.320 -18.183 21.493 1.00 20.80 84 LEU A N 1
ATOM 647 C CA . LEU A 1 84 ? 9.165 -18.521 22.644 1.00 20.80 84 LEU A CA 1
ATOM 648 C C . LEU A 1 84 ? 9.483 -17.191 23.352 1.00 20.80 84 LEU A C 1
ATOM 650 O O . LEU A 1 84 ? 10.252 -16.372 22.861 1.00 20.80 84 LEU A O 1
ATOM 654 N N . SER A 1 85 ? 8.789 -16.953 24.467 1.00 23.45 85 SER A N 1
ATOM 655 C CA . SER A 1 85 ? 9.277 -16.235 25.654 1.00 23.45 85 SER A CA 1
ATOM 656 C C . SER A 1 85 ? 10.407 -15.204 25.465 1.00 23.45 85 SER A C 1
ATOM 658 O O . SER A 1 85 ? 11.576 -15.567 25.532 1.00 23.45 85 SER A O 1
ATOM 660 N N . GLN A 1 86 ? 10.068 -13.908 25.416 1.00 20.95 86 GLN A N 1
ATOM 661 C CA . GLN A 1 86 ? 10.850 -12.883 26.124 1.00 20.95 86 GLN A CA 1
ATOM 662 C C . GLN A 1 86 ? 9.921 -11.807 26.726 1.00 20.95 86 GLN A C 1
ATOM 664 O O . GLN A 1 86 ? 9.281 -11.058 25.983 1.00 20.95 86 GLN A O 1
ATOM 669 N N . PRO A 1 87 ? 9.832 -11.695 28.065 1.00 21.25 87 PRO A N 1
ATOM 670 C CA . PRO A 1 87 ? 8.985 -10.730 28.772 1.00 21.25 87 PRO A CA 1
ATOM 671 C C . PRO A 1 87 ? 9.601 -9.313 28.828 1.00 21.25 87 PRO A C 1
ATOM 673 O O . PRO A 1 87 ? 9.536 -8.654 29.861 1.00 21.25 87 PRO A O 1
ATOM 676 N N . GLY A 1 88 ? 10.213 -8.834 27.735 1.00 23.36 88 GLY A N 1
ATOM 677 C CA . GLY A 1 88 ? 11.056 -7.624 27.751 1.00 23.36 88 GLY A CA 1
ATOM 678 C C . GLY A 1 88 ? 10.657 -6.492 26.800 1.00 23.36 88 GLY A C 1
ATOM 679 O O . GLY A 1 88 ? 10.763 -5.326 27.163 1.00 23.36 88 GLY A O 1
ATOM 680 N N . THR A 1 89 ? 10.150 -6.779 25.600 1.00 30.59 89 THR A N 1
ATOM 681 C CA . THR A 1 89 ? 9.877 -5.744 24.580 1.00 30.59 89 THR A CA 1
ATOM 682 C C . THR A 1 89 ? 8.387 -5.573 24.339 1.00 30.59 89 THR A C 1
ATOM 684 O O . THR A 1 89 ? 7.819 -5.859 23.281 1.00 30.59 89 THR A O 1
ATOM 687 N N . ARG A 1 90 ? 7.734 -5.044 25.374 1.00 28.28 90 ARG A N 1
ATOM 688 C CA . ARG A 1 90 ? 6.463 -4.340 25.240 1.00 28.28 90 ARG A CA 1
ATOM 689 C C . ARG A 1 90 ? 6.790 -2.961 24.654 1.00 28.28 90 ARG A C 1
ATOM 691 O O . ARG A 1 90 ? 6.879 -1.983 25.389 1.00 28.28 90 ARG A O 1
ATOM 698 N N . CYS A 1 91 ? 7.011 -2.861 23.341 1.00 31.31 91 CYS A N 1
ATOM 699 C CA . CYS A 1 91 ? 6.910 -1.557 22.689 1.00 31.31 91 CYS A CA 1
ATOM 700 C C . CYS A 1 91 ? 5.452 -1.132 22.864 1.00 31.31 91 CYS A C 1
ATOM 702 O O . CYS A 1 91 ? 4.569 -1.621 22.162 1.00 31.31 91 CYS A O 1
ATOM 704 N N . ARG A 1 92 ? 5.189 -0.297 23.876 1.00 31.45 92 ARG A N 1
ATOM 705 C CA . ARG A 1 92 ? 3.952 0.471 23.992 1.00 31.45 92 ARG A CA 1
ATOM 706 C C . ARG A 1 92 ? 3.905 1.368 22.757 1.00 31.45 92 ARG A C 1
ATOM 708 O O . ARG A 1 92 ? 4.352 2.507 22.810 1.00 31.45 92 ARG A O 1
ATOM 715 N N . GLY A 1 93 ? 3.446 0.826 21.632 1.00 35.72 93 GLY A N 1
ATOM 716 C CA . GLY A 1 93 ? 3.056 1.611 20.477 1.00 35.72 93 GLY A CA 1
ATOM 717 C C . GLY A 1 93 ? 1.908 2.485 20.938 1.00 35.72 93 GLY A C 1
ATOM 718 O O . GLY A 1 93 ? 0.772 2.031 21.042 1.00 35.72 93 GLY A O 1
ATOM 719 N N . ARG A 1 94 ? 2.229 3.710 21.345 1.00 36.31 94 ARG A N 1
ATOM 720 C CA . ARG A 1 94 ? 1.223 4.740 21.552 1.00 36.31 94 ARG A CA 1
ATOM 721 C C . ARG A 1 94 ? 0.524 4.931 20.195 1.00 36.31 94 ARG A C 1
ATOM 723 O O . ARG A 1 94 ? 1.221 4.872 19.182 1.00 36.31 94 ARG A O 1
ATOM 730 N N . PRO A 1 95 ? -0.811 5.086 20.147 1.00 43.88 95 PRO A N 1
ATOM 731 C CA . PRO A 1 95 ? -1.549 5.250 18.897 1.00 43.88 95 PRO A CA 1
ATOM 732 C C . PRO A 1 95 ? -0.847 6.246 17.970 1.00 43.88 95 PRO A C 1
ATOM 734 O O . PRO A 1 95 ? -0.570 7.358 18.409 1.00 43.88 95 PRO A O 1
ATOM 737 N N . ALA A 1 96 ? -0.583 5.898 16.706 1.00 42.91 96 ALA A N 1
ATOM 738 C CA . ALA A 1 96 ? -0.068 6.873 15.736 1.00 42.91 96 ALA A CA 1
ATOM 739 C C . ALA A 1 96 ? -1.003 8.099 15.631 1.00 42.91 96 ALA A C 1
ATOM 741 O O . ALA A 1 96 ? -0.539 9.235 15.551 1.00 42.91 96 ALA A O 1
ATOM 742 N N . GLY A 1 97 ? -2.314 7.874 15.803 1.00 42.09 97 GLY A N 1
ATOM 743 C CA . GLY A 1 97 ? -3.318 8.935 15.905 1.00 42.09 97 GLY A CA 1
ATOM 744 C C . GLY A 1 97 ? -3.198 9.842 17.139 1.00 42.09 97 GLY A C 1
ATOM 745 O O . GLY A 1 97 ? -3.693 10.959 17.101 1.00 42.09 97 GLY A O 1
ATOM 746 N N . ALA A 1 98 ? -2.514 9.428 18.215 1.00 41.97 98 ALA A N 1
ATOM 747 C CA . ALA A 1 98 ? -2.327 10.271 19.404 1.00 41.97 98 ALA A CA 1
ATOM 748 C C . ALA A 1 98 ? -1.285 11.383 19.197 1.00 41.97 98 ALA A C 1
ATOM 750 O O . ALA A 1 98 ? -1.203 12.292 20.018 1.00 41.97 98 ALA A O 1
ATOM 751 N N . GLU A 1 99 ? -0.482 11.306 18.131 1.00 51.62 99 GLU A N 1
ATOM 752 C CA . GLU A 1 99 ? 0.593 12.267 17.850 1.00 51.62 99 GLU A CA 1
ATOM 753 C C . GLU A 1 99 ? 0.532 12.835 16.419 1.00 51.62 99 GLU A C 1
ATOM 755 O O . GLU A 1 99 ? 1.499 13.424 15.943 1.00 51.62 99 GLU A O 1
ATOM 760 N N . GLY A 1 100 ? -0.612 12.672 15.738 1.00 61.56 100 GLY A N 1
ATOM 761 C CA . GLY A 1 100 ? -0.880 13.244 14.411 1.00 61.56 100 GLY A CA 1
ATOM 762 C C . GLY A 1 100 ? -0.193 12.537 13.236 1.00 61.56 100 GLY A C 1
ATOM 763 O O . GLY A 1 100 ? -0.231 13.047 12.119 1.00 61.56 100 GLY A O 1
ATOM 764 N N . GLY A 1 101 ? 0.423 11.375 13.471 1.00 70.25 101 GLY A N 1
ATOM 765 C CA . GLY A 1 101 ? 1.047 10.562 12.429 1.00 70.25 101 GLY A CA 1
ATOM 766 C C . GLY A 1 101 ? 0.064 9.593 11.770 1.00 70.25 101 GLY A C 1
ATOM 767 O O . GLY A 1 101 ? -0.977 9.241 12.332 1.00 70.25 101 GLY A O 1
ATOM 768 N N . THR A 1 102 ? 0.430 9.110 10.590 1.00 79.12 102 THR A N 1
ATOM 769 C CA . THR A 1 102 ? -0.274 8.025 9.902 1.00 79.12 102 THR A CA 1
ATOM 770 C C . THR A 1 102 ? 0.474 6.720 10.146 1.00 79.12 102 THR A C 1
ATOM 772 O O . THR A 1 102 ? 1.700 6.700 10.143 1.00 79.12 102 THR A O 1
ATOM 775 N N . ALA A 1 103 ? -0.230 5.621 10.383 1.00 83.19 103 ALA A N 1
ATOM 776 C CA . ALA A 1 103 ? 0.345 4.286 10.397 1.00 83.19 103 ALA A CA 1
ATOM 777 C C . ALA A 1 103 ? -0.330 3.443 9.329 1.00 83.19 103 ALA A C 1
ATOM 779 O O . ALA A 1 103 ? -1.546 3.301 9.355 1.00 83.19 103 ALA A O 1
ATOM 780 N N . CYS A 1 104 ? 0.451 2.893 8.406 1.00 85.44 104 CYS A N 1
ATOM 781 C CA . CYS A 1 104 ? -0.070 2.081 7.315 1.00 85.44 104 CYS A CA 1
ATOM 782 C C . CYS A 1 104 ? 0.254 0.603 7.576 1.00 85.44 104 CYS A C 1
ATOM 784 O O . CYS A 1 104 ? 1.379 0.267 7.950 1.00 85.44 104 CYS A O 1
ATOM 786 N N . LEU A 1 105 ? -0.752 -0.260 7.442 1.00 90.94 105 LEU A N 1
ATOM 787 C CA . LEU A 1 105 ? -0.607 -1.714 7.333 1.00 90.94 105 LEU A CA 1
ATOM 788 C C . LEU A 1 105 ? -0.973 -2.127 5.903 1.00 90.94 105 LEU A C 1
ATOM 790 O O . LEU A 1 105 ? -1.704 -1.420 5.228 1.00 90.94 105 LEU A O 1
ATOM 794 N N . ALA A 1 106 ? -0.477 -3.261 5.431 1.00 90.38 106 ALA A N 1
ATOM 795 C CA . ALA A 1 106 ? -0.705 -3.738 4.072 1.00 90.38 106 ALA A CA 1
ATOM 796 C C . ALA A 1 106 ? -0.595 -5.263 4.037 1.00 90.38 106 ALA A C 1
ATOM 798 O O . ALA A 1 106 ? -0.627 -5.910 5.089 1.00 90.38 106 ALA A O 1
ATOM 799 N N . GLU A 1 107 ? -0.405 -5.816 2.840 1.00 89.19 107 GLU A N 1
ATOM 800 C CA . GLU A 1 107 ? -0.405 -7.245 2.539 1.00 89.19 107 GLU A CA 1
ATOM 801 C C . GLU A 1 107 ? -1.807 -7.857 2.686 1.00 89.19 107 GLU A C 1
ATOM 803 O O . GLU A 1 107 ? -2.090 -8.615 3.613 1.00 89.19 107 GLU A O 1
ATOM 808 N N . THR A 1 108 ? -2.703 -7.559 1.747 1.00 92.06 108 THR A N 1
ATOM 809 C CA . THR A 1 108 ? -4.089 -8.065 1.755 1.00 92.06 108 THR A CA 1
ATOM 810 C C . THR A 1 108 ? -4.184 -9.592 1.843 1.00 92.06 108 THR A C 1
ATOM 812 O O . THR A 1 108 ? -4.952 -10.087 2.672 1.00 92.06 108 THR A O 1
ATOM 815 N N . PRO A 1 109 ? -3.354 -10.378 1.122 1.00 88.44 109 PRO A N 1
ATOM 816 C CA . PRO A 1 109 ? -3.356 -11.835 1.270 1.00 88.44 109 PRO A CA 1
ATOM 817 C C . PRO A 1 109 ? -2.962 -12.326 2.671 1.00 88.44 109 PRO A C 1
ATOM 819 O O . PRO A 1 109 ? -3.262 -13.458 3.041 1.00 88.44 109 PRO A O 1
ATOM 822 N N . GLU A 1 110 ? -2.264 -11.506 3.464 1.00 85.00 110 GLU A N 1
ATOM 823 C CA . GLU A 1 110 ? -1.800 -11.891 4.799 1.00 85.00 110 GLU A CA 1
ATOM 824 C C . GLU A 1 110 ? -2.890 -11.748 5.858 1.00 85.00 110 GLU A C 1
ATOM 826 O O . GLU A 1 110 ? -2.815 -12.429 6.874 1.00 85.00 110 GLU A O 1
ATOM 831 N N . ILE A 1 111 ? -3.914 -10.921 5.640 1.00 88.25 111 ILE A N 1
ATOM 832 C CA . ILE A 1 111 ? -5.034 -10.748 6.581 1.00 88.25 111 ILE A CA 1
ATOM 833 C C . ILE A 1 111 ? -6.253 -11.619 6.243 1.00 88.25 111 ILE A C 1
ATOM 835 O O . ILE A 1 111 ? -7.231 -11.585 6.986 1.00 88.25 111 ILE A O 1
ATOM 839 N N . TYR A 1 112 ? -6.189 -12.402 5.162 1.00 88.19 112 TYR A N 1
ATOM 840 C CA . TYR A 1 112 ? -7.295 -13.225 4.674 1.00 88.19 112 TYR A CA 1
ATOM 841 C C . TYR A 1 112 ? -7.809 -14.227 5.723 1.00 88.19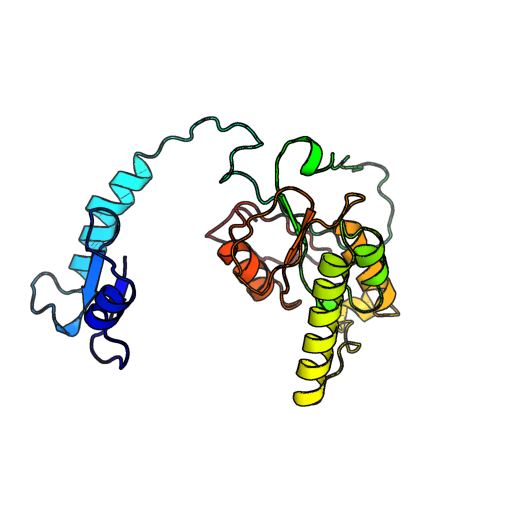 112 TYR A C 1
ATOM 843 O O . TYR A 1 112 ? -7.054 -15.026 6.276 1.00 88.19 112 TYR A O 1
ATOM 851 N N . GLY A 1 113 ? -9.110 -14.188 5.999 1.00 86.81 113 GLY A N 1
ATOM 852 C CA . GLY A 1 113 ? -9.779 -14.952 7.052 1.00 86.81 113 GLY A CA 1
ATOM 853 C C . GLY A 1 113 ? -9.772 -14.268 8.428 1.00 86.81 113 GLY A C 1
ATOM 854 O O . GLY A 1 113 ? -10.452 -14.727 9.348 1.00 86.81 113 GLY A O 1
ATOM 855 N N . ALA A 1 114 ? -9.050 -13.155 8.590 1.00 90.38 114 ALA A N 1
ATOM 856 C CA . ALA A 1 114 ? -9.012 -12.343 9.810 1.00 90.38 114 ALA A CA 1
ATOM 857 C C . ALA A 1 114 ? -9.406 -10.870 9.573 1.00 90.38 114 ALA A C 1
ATOM 859 O O . ALA A 1 114 ? -9.400 -10.077 10.516 1.00 90.38 114 ALA A O 1
ATOM 860 N N . GLU A 1 115 ? -9.797 -10.488 8.355 1.00 91.25 115 GLU A N 1
ATOM 861 C CA . GLU A 1 115 ? -10.159 -9.118 7.969 1.00 91.25 115 GLU A CA 1
ATOM 862 C C . GLU A 1 115 ? -11.308 -8.545 8.807 1.00 91.25 115 GLU A C 1
ATOM 864 O O . GLU A 1 115 ? -11.329 -7.351 9.102 1.00 91.25 115 GLU A O 1
ATOM 869 N N . HIS A 1 116 ? -12.207 -9.403 9.299 1.00 91.31 116 HIS A N 1
ATOM 870 C CA . HIS A 1 116 ? -13.310 -9.018 10.182 1.00 91.31 116 HIS A CA 1
ATOM 871 C C . HIS A 1 116 ? -12.843 -8.337 11.482 1.00 91.31 116 HIS A C 1
ATOM 873 O O . HIS A 1 116 ? -13.588 -7.575 12.098 1.00 91.31 116 HIS A O 1
ATOM 879 N N . LEU A 1 117 ? -11.609 -8.589 11.925 1.00 92.62 117 LEU A N 1
ATOM 880 C CA . LEU A 1 117 ? -11.010 -7.922 13.083 1.00 92.62 117 LEU A CA 1
ATOM 881 C C . LEU A 1 117 ? -10.556 -6.489 12.767 1.00 92.62 117 LEU A C 1
ATOM 883 O O . LEU A 1 117 ? -10.401 -5.681 13.683 1.00 92.62 117 LEU A O 1
ATOM 887 N N . LEU A 1 118 ? -10.310 -6.166 11.497 1.00 92.81 118 LEU A N 1
ATOM 888 C CA . LEU A 1 118 ? -10.023 -4.810 11.028 1.00 92.81 118 LEU A CA 1
ATOM 889 C C . LEU A 1 118 ? -11.321 -4.065 10.709 1.00 92.81 118 LEU A C 1
ATOM 891 O O . LEU A 1 118 ? -11.499 -2.951 11.195 1.00 92.81 118 LEU A O 1
ATOM 895 N N . THR A 1 119 ? -12.264 -4.695 10.002 1.00 94.88 119 THR A N 1
ATOM 896 C CA . THR A 1 119 ? -13.539 -4.053 9.630 1.00 94.88 119 THR A CA 1
ATOM 897 C C . THR A 1 119 ? -14.401 -3.701 10.841 1.00 94.88 119 THR A C 1
ATOM 899 O O . THR A 1 119 ? -15.007 -2.636 10.862 1.00 94.88 119 THR A O 1
ATOM 902 N N . ARG A 1 120 ? -14.381 -4.504 11.918 1.00 93.94 120 ARG A N 1
ATOM 903 C CA . ARG A 1 120 ? -15.042 -4.164 13.201 1.00 93.94 120 ARG A CA 1
ATOM 904 C C . ARG A 1 120 ? -14.522 -2.880 13.854 1.00 93.94 120 ARG A C 1
ATOM 906 O O . ARG A 1 120 ? -15.170 -2.367 14.760 1.00 93.94 120 ARG A O 1
ATOM 913 N N . ARG A 1 121 ? -13.342 -2.408 13.450 1.00 93.62 121 ARG A N 1
ATOM 914 C CA . ARG A 1 121 ? -12.696 -1.189 13.956 1.00 93.62 121 ARG A CA 1
ATOM 915 C C . ARG A 1 121 ? -12.695 -0.061 12.926 1.00 93.62 121 ARG A C 1
ATOM 917 O O . ARG A 1 121 ? -12.053 0.958 13.173 1.00 93.62 121 ARG A O 1
ATOM 924 N N . ALA A 1 122 ? -13.343 -0.246 11.777 1.00 95.81 122 ALA A N 1
ATOM 925 C CA . ALA A 1 122 ? -13.463 0.794 10.768 1.0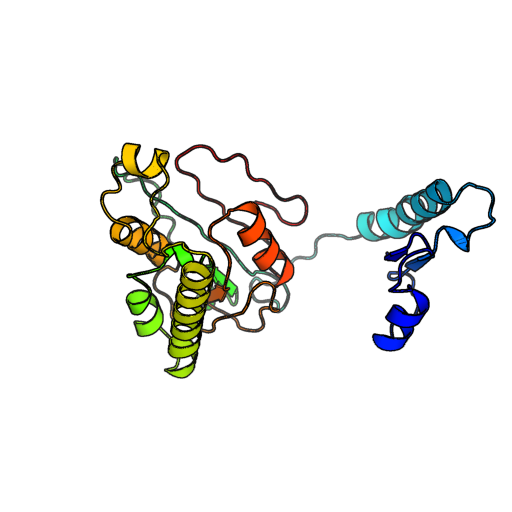0 95.81 122 ALA A CA 1
ATOM 926 C C . ALA A 1 122 ? -14.253 1.984 11.324 1.00 95.81 122 ALA A C 1
ATOM 928 O O . ALA A 1 122 ? -15.240 1.803 12.039 1.00 95.81 122 ALA A O 1
ATOM 929 N N . VA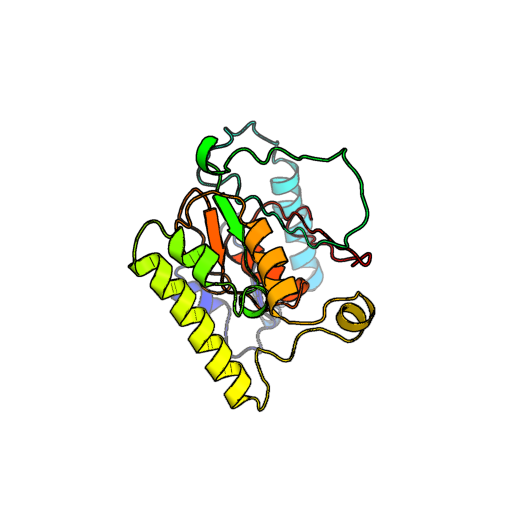L A 1 123 ? -13.801 3.201 11.018 1.00 96.81 123 VAL A N 1
ATOM 930 C CA . VAL A 1 123 ? -14.461 4.437 11.470 1.00 96.81 123 VAL A CA 1
ATOM 931 C C . VAL A 1 123 ? -15.857 4.605 10.873 1.00 96.81 123 VAL A C 1
ATOM 933 O O . VAL A 1 123 ? -16.717 5.206 11.513 1.00 96.81 123 VAL A O 1
ATOM 936 N N . THR A 1 124 ? -16.097 4.035 9.690 1.00 97.56 124 THR A N 1
ATOM 937 C CA . THR A 1 124 ? -17.414 3.963 9.055 1.00 97.56 124 THR A CA 1
ATOM 938 C C . THR A 1 124 ? -17.611 2.614 8.344 1.00 97.56 124 THR A C 1
ATOM 940 O O . THR A 1 124 ? -16.624 1.926 8.046 1.00 97.56 124 THR A O 1
ATOM 943 N N . PRO A 1 125 ? -18.864 2.206 8.053 1.00 97.25 125 PRO A N 1
ATOM 944 C CA . PRO A 1 125 ? -19.143 1.003 7.268 1.00 97.25 125 PRO A CA 1
ATOM 945 C C . PRO A 1 125 ? -18.489 1.015 5.883 1.00 97.25 125 PRO A C 1
ATOM 947 O O . PRO A 1 125 ? -18.018 -0.023 5.427 1.00 97.25 125 PRO A O 1
ATOM 950 N N . GLU A 1 126 ? -18.400 2.181 5.242 1.00 97.75 126 GLU A N 1
ATOM 951 C CA . GLU A 1 126 ? -17.825 2.346 3.903 1.00 97.75 126 GLU A CA 1
ATOM 952 C C . GLU A 1 126 ? -16.330 2.009 3.896 1.00 97.75 126 GLU A C 1
ATOM 954 O O . GLU A 1 126 ? -15.865 1.294 3.013 1.00 97.75 126 GLU A O 1
ATOM 959 N N . VAL A 1 127 ? -15.580 2.441 4.918 1.00 97.56 127 VAL A N 1
ATOM 960 C CA . VAL A 1 127 ? -14.160 2.076 5.086 1.00 97.56 127 VAL A CA 1
ATOM 961 C C . VAL A 1 127 ? -14.001 0.568 5.291 1.00 97.56 127 VAL A C 1
ATOM 963 O O . VAL A 1 127 ? -13.075 -0.047 4.761 1.00 97.56 127 VAL A O 1
ATOM 966 N N . GLY A 1 128 ? -14.918 -0.047 6.043 1.00 96.94 128 GLY A N 1
ATOM 967 C CA . GLY A 1 128 ? -14.961 -1.497 6.208 1.00 96.94 128 GLY A CA 1
ATOM 968 C C . GLY A 1 128 ? -15.206 -2.227 4.885 1.00 96.94 128 GLY A C 1
ATOM 969 O O . GLY A 1 128 ? -14.499 -3.192 4.590 1.00 96.94 128 GLY A O 1
ATOM 970 N N . GLU A 1 129 ? -16.157 -1.753 4.077 1.00 97.75 129 GLU A N 1
ATOM 971 C CA . GLU A 1 129 ? -16.481 -2.356 2.780 1.00 97.75 129 GLU A CA 1
ATOM 972 C C . GLU A 1 129 ? -15.330 -2.210 1.783 1.00 97.75 129 GLU A C 1
ATOM 974 O O . GLU A 1 129 ? -15.015 -3.190 1.114 1.00 97.75 129 GLU A O 1
ATOM 979 N N . LYS A 1 130 ? -14.605 -1.078 1.762 1.00 97.88 130 LYS A N 1
ATOM 980 C CA . LYS A 1 130 ? -13.385 -0.937 0.939 1.00 97.88 130 LYS A CA 1
ATOM 981 C C . LYS A 1 130 ? -12.401 -2.089 1.180 1.00 97.88 130 LYS A C 1
ATOM 983 O O . LYS A 1 130 ? -11.877 -2.668 0.230 1.00 97.88 130 LYS A O 1
ATOM 988 N N . LEU A 1 131 ? -12.168 -2.469 2.442 1.00 96.88 131 LEU A N 1
ATOM 989 C CA . LEU A 1 131 ? -11.279 -3.591 2.770 1.00 96.88 131 LEU A CA 1
ATOM 990 C C . LEU A 1 131 ? -11.833 -4.927 2.254 1.00 96.88 131 LEU A C 1
ATOM 992 O O . LEU A 1 131 ? -11.090 -5.733 1.694 1.00 96.88 131 LEU A O 1
ATOM 996 N N . VAL A 1 132 ? -13.135 -5.160 2.429 1.00 96.62 132 VAL A N 1
ATOM 997 C CA . VAL A 1 132 ? -13.811 -6.380 1.959 1.00 96.62 132 VAL A CA 1
ATOM 998 C C . VAL A 1 132 ? -13.765 -6.479 0.433 1.00 96.62 132 VAL A C 1
ATOM 1000 O O . VAL A 1 132 ? -13.520 -7.556 -0.110 1.00 96.62 132 VAL A O 1
ATOM 1003 N N . GLU A 1 133 ? -13.936 -5.368 -0.276 1.00 97.31 133 GLU A N 1
ATOM 1004 C CA . GLU A 1 133 ? -13.813 -5.311 -1.730 1.00 97.31 133 GLU A CA 1
ATOM 1005 C C . GLU A 1 133 ? -12.411 -5.696 -2.202 1.00 97.31 133 GLU A C 1
ATOM 1007 O O . GLU A 1 133 ? -12.290 -6.430 -3.184 1.00 97.31 133 GLU A O 1
ATOM 1012 N N . ARG A 1 134 ? -11.349 -5.270 -1.502 1.00 96.69 134 ARG A N 1
ATOM 1013 C CA . ARG A 1 134 ? -9.979 -5.718 -1.811 1.00 96.69 134 ARG A CA 1
ATOM 1014 C C . ARG A 1 134 ? -9.824 -7.221 -1.634 1.00 96.69 134 ARG A C 1
ATOM 1016 O O . ARG A 1 134 ? -9.270 -7.877 -2.511 1.00 96.69 134 ARG A O 1
ATOM 1023 N N . ILE A 1 135 ? -10.374 -7.794 -0.564 1.00 94.19 135 ILE A N 1
ATOM 1024 C CA . ILE A 1 135 ? -10.361 -9.250 -0.358 1.00 94.19 135 ILE A CA 1
ATOM 1025 C C . ILE A 1 135 ? -11.052 -9.971 -1.524 1.00 94.19 135 ILE A C 1
ATOM 1027 O O . ILE A 1 135 ? -10.464 -10.879 -2.113 1.00 94.19 135 ILE A O 1
ATOM 1031 N N . ARG A 1 136 ? -12.247 -9.522 -1.929 1.00 94.69 136 ARG A N 1
ATOM 1032 C CA . ARG A 1 136 ? -12.979 -10.095 -3.076 1.00 94.69 136 ARG A CA 1
ATOM 1033 C C . ARG A 1 136 ? -12.211 -9.946 -4.392 1.00 94.69 136 ARG A C 1
ATOM 1035 O O . ARG A 1 136 ? -12.210 -10.862 -5.214 1.00 94.69 136 ARG A O 1
ATOM 1042 N N . TRP A 1 137 ? -11.547 -8.809 -4.605 1.00 95.94 137 TRP A N 1
ATOM 1043 C CA . TRP A 1 137 ? -10.700 -8.592 -5.778 1.00 95.94 137 TRP A CA 1
ATOM 1044 C C . TRP A 1 137 ? -9.563 -9.618 -5.830 1.00 95.94 137 TRP A C 1
ATOM 1046 O O . TRP A 1 137 ? -9.369 -10.278 -6.850 1.00 95.94 137 TRP A O 1
ATOM 1056 N N . TRP A 1 138 ? -8.880 -9.826 -4.705 1.00 93.94 138 TRP A N 1
ATOM 1057 C CA . TRP A 1 138 ? -7.795 -10.794 -4.563 1.00 93.94 138 TRP A CA 1
ATOM 1058 C C . TRP A 1 138 ? -8.273 -12.245 -4.754 1.00 93.94 138 TRP A C 1
ATOM 1060 O O . TRP A 1 138 ? -7.596 -13.043 -5.412 1.00 93.94 138 TRP A O 1
ATOM 1070 N N . GLU A 1 139 ? -9.454 -12.605 -4.246 1.00 91.62 139 GLU A N 1
ATOM 1071 C CA . GLU A 1 139 ? -10.081 -13.911 -4.507 1.00 91.62 139 GLU A CA 1
ATOM 1072 C C . GLU A 1 139 ? -10.333 -14.132 -6.002 1.00 91.62 139 GLU A C 1
ATOM 1074 O O . GLU A 1 139 ? -10.012 -15.192 -6.542 1.00 91.62 139 GLU A O 1
ATOM 1079 N N . ASN A 1 140 ? -10.858 -13.121 -6.695 1.00 93.75 140 ASN A N 1
ATOM 1080 C CA . ASN A 1 140 ? -11.084 -13.190 -8.137 1.00 93.75 140 ASN A CA 1
ATOM 1081 C C . ASN A 1 140 ? -9.763 -13.261 -8.916 1.00 93.75 140 ASN A C 1
ATOM 1083 O O . ASN A 1 140 ? -9.650 -14.052 -9.857 1.00 93.75 140 ASN A O 1
ATOM 1087 N N . TYR A 1 141 ? -8.756 -12.484 -8.508 1.00 92.75 141 TYR A N 1
ATOM 1088 C CA . TYR A 1 141 ? -7.423 -12.487 -9.107 1.00 92.75 141 TYR A CA 1
ATOM 1089 C C . TYR A 1 141 ? -6.774 -13.870 -9.001 1.00 92.75 141 TYR A C 1
ATOM 1091 O O . TYR A 1 141 ? -6.339 -14.431 -10.006 1.00 92.75 141 TYR A O 1
ATOM 1099 N N . THR A 1 142 ? -6.758 -14.463 -7.807 1.00 90.56 142 THR A N 1
ATOM 1100 C CA . THR A 1 142 ? -6.172 -15.798 -7.599 1.00 90.56 142 THR A CA 1
ATOM 1101 C C . THR A 1 142 ? -6.934 -16.875 -8.361 1.00 90.56 142 THR A C 1
ATOM 1103 O O . THR A 1 142 ? -6.310 -17.641 -9.096 1.00 90.56 142 THR A O 1
ATOM 1106 N N . ARG A 1 143 ? -8.273 -16.867 -8.306 1.00 89.00 143 ARG A N 1
ATOM 1107 C CA . ARG A 1 143 ? -9.119 -17.811 -9.053 1.00 89.00 143 ARG A CA 1
ATOM 1108 C C . ARG A 1 143 ? -8.856 -17.761 -10.559 1.00 89.00 143 ARG A C 1
ATOM 1110 O O . ARG A 1 143 ? -8.729 -18.809 -11.187 1.00 89.00 143 ARG A O 1
ATOM 1117 N N . SER A 1 144 ? -8.741 -16.561 -11.126 1.00 92.06 144 SER A N 1
ATOM 1118 C CA . SER A 1 144 ? -8.482 -16.363 -12.562 1.00 92.06 144 SER A CA 1
ATOM 1119 C C . SER A 1 144 ? -7.099 -16.862 -12.992 1.00 92.06 144 SER A C 1
ATOM 1121 O O . SER A 1 144 ? -6.893 -17.166 -14.160 1.00 92.06 144 SER A O 1
ATOM 1123 N N . ASN A 1 145 ? -6.165 -16.980 -12.046 1.00 88.81 145 ASN A N 1
ATOM 1124 C CA . ASN A 1 145 ? -4.815 -17.498 -12.261 1.00 88.81 145 ASN A CA 1
ATOM 1125 C C . ASN A 1 145 ? -4.653 -18.956 -11.789 1.00 88.81 145 ASN A C 1
ATOM 1127 O O . ASN A 1 145 ? -3.527 -19.418 -11.619 1.00 88.81 145 ASN A O 1
ATOM 1131 N N . HIS A 1 146 ? -5.754 -19.681 -11.557 1.00 88.44 146 HIS A N 1
ATOM 1132 C CA . HIS A 1 146 ? -5.744 -21.062 -11.051 1.00 88.44 146 HIS A CA 1
ATOM 1133 C C . HIS A 1 146 ? -4.976 -21.231 -9.725 1.00 88.44 146 HIS A C 1
ATOM 1135 O O . HIS A 1 146 ? -4.366 -22.269 -9.468 1.00 88.44 146 HIS A O 1
ATOM 1141 N N . ALA A 1 147 ? -5.009 -20.201 -8.880 1.00 83.69 147 ALA A N 1
ATOM 1142 C CA . ALA A 1 147 ? -4.439 -20.184 -7.541 1.00 83.69 147 ALA A CA 1
ATOM 1143 C C . ALA A 1 147 ? -5.540 -20.000 -6.485 1.00 83.69 147 ALA A C 1
ATOM 1145 O O . ALA A 1 147 ? -6.654 -19.570 -6.783 1.00 83.69 147 ALA A O 1
ATOM 1146 N N . GLU A 1 148 ? -5.210 -20.284 -5.227 1.00 77.31 148 GLU A N 1
ATOM 1147 C CA . GLU A 1 148 ? -6.106 -20.078 -4.088 1.00 77.31 148 GLU A CA 1
ATOM 1148 C C . GLU A 1 148 ? -5.481 -19.104 -3.090 1.00 77.31 148 GLU A C 1
ATOM 1150 O O . GLU A 1 148 ? -4.292 -19.201 -2.774 1.00 77.31 148 GLU A O 1
ATOM 1155 N N . MET A 1 149 ? -6.294 -18.198 -2.538 1.00 75.31 149 MET A N 1
ATOM 1156 C CA . MET A 1 149 ? -5.863 -17.274 -1.480 1.00 75.31 149 MET A CA 1
ATOM 1157 C C . MET A 1 149 ? -5.370 -18.013 -0.228 1.00 75.31 149 MET A C 1
ATOM 1159 O O . MET A 1 149 ? -4.453 -17.567 0.459 1.00 75.31 149 MET A O 1
ATOM 1163 N N . ASN A 1 150 ? -5.958 -19.182 0.046 1.00 68.50 150 ASN A N 1
ATOM 1164 C CA . ASN A 1 150 ? -5.633 -20.029 1.191 1.00 68.50 150 ASN A CA 1
ATOM 1165 C C . ASN A 1 150 ? -4.287 -20.777 1.050 1.00 68.50 150 ASN A C 1
ATOM 1167 O O . ASN A 1 150 ? -3.862 -21.429 2.005 1.00 68.50 150 ASN A O 1
ATOM 1171 N N . ASN A 1 151 ? -3.607 -20.707 -0.109 1.00 60.97 151 ASN A N 1
ATOM 1172 C CA . ASN A 1 151 ? -2.431 -21.536 -0.420 1.00 60.97 151 ASN A CA 1
ATOM 1173 C C . ASN A 1 151 ? -1.142 -21.046 0.278 1.00 60.97 151 ASN A C 1
ATOM 1175 O O . ASN A 1 151 ? -0.013 -21.359 -0.101 1.00 60.97 151 ASN A O 1
ATOM 1179 N N . ASN A 1 152 ? -1.307 -20.259 1.337 1.00 53.72 152 ASN A N 1
ATOM 1180 C CA . ASN A 1 152 ? -0.264 -19.760 2.213 1.00 53.72 152 ASN A CA 1
ATOM 1181 C C . ASN A 1 152 ? -0.449 -20.481 3.561 1.00 53.72 152 ASN A C 1
ATOM 1183 O O . ASN A 1 152 ? -1.397 -20.198 4.290 1.00 53.72 152 ASN A O 1
ATOM 1187 N N . PRO A 1 153 ? 0.437 -21.429 3.910 1.00 52.72 153 PRO A N 1
ATOM 1188 C CA . PRO A 1 153 ? 1.796 -21.017 4.248 1.00 52.72 153 PRO A CA 1
ATOM 1189 C C . PRO A 1 153 ? 2.881 -21.580 3.317 1.00 52.72 153 PRO A C 1
ATOM 1191 O O . PRO A 1 153 ? 2.890 -22.769 2.999 1.00 52.72 153 PRO A O 1
ATOM 1194 N N . ALA A 1 154 ? 3.874 -20.745 2.981 1.00 56.19 154 ALA A N 1
ATOM 1195 C CA . ALA A 1 154 ? 5.126 -21.175 2.342 1.00 56.19 154 ALA A CA 1
ATOM 1196 C C . ALA A 1 154 ? 5.777 -22.374 3.082 1.00 56.19 154 ALA A C 1
ATOM 1198 O O . ALA A 1 154 ? 5.612 -22.483 4.302 1.00 56.19 154 ALA A O 1
ATOM 1199 N N . PRO A 1 155 ? 6.575 -23.237 2.415 1.00 53.78 155 PRO A N 1
ATOM 1200 C CA . PRO A 1 155 ? 7.156 -24.446 3.023 1.00 53.78 155 PRO A CA 1
ATOM 1201 C C . PRO A 1 155 ? 7.884 -24.177 4.344 1.00 53.78 155 PRO A C 1
ATOM 1203 O O . PRO A 1 155 ? 7.706 -24.897 5.326 1.00 53.78 155 PRO A O 1
ATOM 1206 N N . GLY A 1 156 ? 8.618 -23.061 4.408 1.00 52.53 156 GLY A N 1
ATOM 1207 C CA . GLY A 1 156 ? 9.243 -22.613 5.642 1.00 52.53 156 GLY A CA 1
ATOM 1208 C C . GLY A 1 156 ? 8.220 -22.359 6.752 1.00 52.53 156 GLY A C 1
ATOM 1209 O O . GLY A 1 156 ? 8.443 -22.765 7.882 1.00 52.53 156 GLY A O 1
ATOM 1210 N N . ASN A 1 157 ? 7.092 -21.694 6.488 1.00 55.16 157 ASN A N 1
ATOM 1211 C CA . ASN A 1 157 ? 6.064 -21.364 7.491 1.00 55.16 157 ASN A CA 1
ATOM 1212 C C . ASN A 1 157 ? 5.384 -22.617 8.061 1.00 55.16 157 ASN A C 1
ATOM 1214 O O . ASN A 1 157 ? 5.172 -22.669 9.272 1.00 55.16 157 ASN A O 1
ATOM 1218 N N . LYS A 1 158 ? 5.173 -23.645 7.228 1.00 54.91 158 LYS A N 1
ATOM 1219 C CA . LYS A 1 158 ? 4.704 -24.971 7.664 1.00 54.91 158 LYS A CA 1
ATOM 1220 C C . LYS A 1 158 ? 5.724 -25.650 8.587 1.00 54.91 158 LYS A C 1
ATOM 1222 O O . LYS A 1 158 ? 5.381 -26.023 9.703 1.00 54.91 158 LYS A O 1
ATOM 1227 N N . ALA A 1 159 ? 7.006 -25.676 8.202 1.00 56.28 159 ALA A N 1
ATOM 1228 C CA . ALA A 1 159 ? 8.100 -26.122 9.084 1.00 56.28 159 ALA A CA 1
ATOM 1229 C C . ALA A 1 159 ? 8.253 -25.238 10.346 1.00 56.28 159 ALA A C 1
ATOM 1231 O O . ALA A 1 159 ? 8.803 -25.642 11.369 1.00 56.28 159 ALA A O 1
ATOM 1232 N N . GLY A 1 160 ? 7.740 -24.008 10.269 1.00 54.97 160 GLY A N 1
ATOM 1233 C CA . GLY A 1 160 ? 7.669 -23.014 11.330 1.00 54.97 160 GLY A CA 1
ATOM 1234 C C . GLY A 1 160 ? 6.615 -23.299 12.403 1.00 54.97 160 GLY A C 1
ATOM 1235 O O . GLY A 1 160 ? 6.725 -22.699 13.474 1.00 54.97 160 GLY A O 1
ATOM 1236 N N . GLY A 1 161 ? 5.674 -24.218 12.158 1.00 55.25 161 GLY A N 1
ATOM 1237 C CA . GLY A 1 161 ? 4.580 -24.569 13.070 1.00 55.25 161 GLY A CA 1
ATOM 1238 C C . GLY A 1 161 ? 3.268 -23.817 12.824 1.00 55.25 161 GLY A C 1
ATOM 1239 O O . GLY A 1 161 ? 2.375 -23.919 13.652 1.00 55.25 161 GLY A O 1
ATOM 1240 N N . LEU A 1 162 ? 3.140 -23.068 11.719 1.00 55.50 162 LEU A N 1
ATOM 1241 C CA . LEU A 1 162 ? 1.863 -22.468 11.317 1.00 55.50 162 LEU A CA 1
ATOM 1242 C C . LEU A 1 162 ? 1.019 -23.539 10.623 1.00 55.50 162 LEU A C 1
ATOM 1244 O O . LEU A 1 162 ? 1.379 -24.008 9.539 1.00 55.50 162 LEU A O 1
ATOM 1248 N N . THR A 1 163 ? -0.069 -23.944 11.275 1.00 56.06 163 THR A N 1
ATOM 1249 C CA . THR A 1 163 ? -0.916 -25.068 10.847 1.00 56.06 163 THR A CA 1
ATOM 1250 C C . THR A 1 163 ? -2.080 -24.617 9.970 1.00 56.06 163 THR A C 1
ATOM 1252 O O . THR A 1 163 ? -2.526 -25.379 9.115 1.00 56.06 163 THR A O 1
ATOM 1255 N N . THR A 1 164 ? -2.517 -23.361 10.111 1.00 63.03 164 THR A N 1
ATOM 1256 C CA . THR A 1 164 ? -3.570 -22.753 9.284 1.00 63.03 164 THR A CA 1
ATOM 1257 C C . THR A 1 164 ? -3.185 -21.344 8.832 1.00 63.03 164 THR A C 1
ATOM 1259 O O . THR A 1 164 ? -2.392 -20.659 9.482 1.00 63.03 164 THR A O 1
ATOM 1262 N N . ILE A 1 165 ? -3.766 -20.885 7.719 1.00 68.31 165 ILE A N 1
ATOM 1263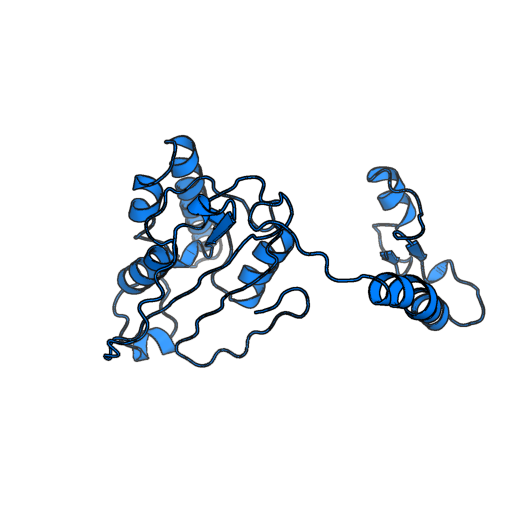 C CA . ILE A 1 165 ? -3.607 -19.497 7.257 1.00 68.31 165 ILE A CA 1
ATOM 1264 C C . ILE A 1 165 ? -4.115 -18.490 8.304 1.00 68.31 165 ILE A C 1
ATOM 1266 O O . ILE A 1 165 ? -3.509 -17.441 8.497 1.00 68.31 165 ILE A O 1
ATOM 1270 N N . LEU A 1 166 ? -5.136 -18.869 9.080 1.00 70.69 166 LEU A N 1
ATOM 1271 C CA . LEU A 1 166 ? -5.745 -18.027 10.110 1.00 70.69 166 LEU A CA 1
ATOM 1272 C C . LEU A 1 166 ? -4.760 -17.624 11.214 1.00 70.69 166 LEU A C 1
ATOM 1274 O O . LEU A 1 166 ? -4.748 -16.468 11.625 1.00 70.69 166 LEU A O 1
ATOM 1278 N N . GLU A 1 167 ? -3.890 -18.530 11.671 1.00 71.75 167 GLU A N 1
ATOM 1279 C CA . GLU A 1 167 ? -2.868 -18.205 12.682 1.00 71.75 167 GLU A CA 1
ATOM 1280 C C . GLU A 1 167 ? -1.900 -17.122 12.185 1.00 71.75 167 GLU A C 1
ATOM 1282 O O . GLU A 1 167 ? -1.498 -16.228 12.937 1.00 71.75 167 GLU A O 1
ATOM 1287 N N . LYS A 1 168 ? -1.561 -17.172 10.892 1.00 74.75 168 LYS A N 1
ATOM 1288 C CA . LYS A 1 168 ? -0.729 -16.163 10.235 1.00 74.75 168 LYS A CA 1
ATOM 1289 C C . LYS A 1 168 ? -1.463 -14.827 10.163 1.00 74.75 168 LYS A C 1
ATOM 1291 O O . LYS A 1 168 ? -0.890 -13.794 10.518 1.00 74.75 168 LYS A O 1
ATOM 1296 N N . SER A 1 169 ? -2.736 -14.868 9.785 1.00 80.81 169 SER A N 1
ATOM 1297 C CA . SER A 1 169 ? -3.569 -13.683 9.614 1.00 80.81 169 SER A CA 1
ATOM 1298 C C . SER A 1 169 ? -3.894 -12.979 10.921 1.00 80.81 169 SER A C 1
ATOM 1300 O O . SER A 1 169 ? -3.837 -11.753 10.978 1.00 80.81 169 SER A O 1
ATOM 1302 N N . LEU A 1 170 ? -4.088 -13.713 12.016 1.00 84.12 170 LEU A N 1
ATOM 1303 C CA . LEU A 1 170 ? -4.197 -13.128 13.356 1.00 84.12 170 LEU A CA 1
ATOM 1304 C C . LEU A 1 170 ? -2.919 -12.375 13.748 1.00 84.12 170 LEU A C 1
ATOM 1306 O O . LEU A 1 170 ? -2.980 -11.252 14.255 1.00 84.12 170 LEU A O 1
ATOM 1310 N N . GLY A 1 171 ? -1.753 -12.963 13.463 1.00 78.19 171 GLY A N 1
ATOM 1311 C CA . GLY A 1 171 ? -0.464 -12.303 13.658 1.00 78.19 171 GLY A CA 1
ATOM 1312 C C . GLY A 1 171 ? -0.305 -11.051 12.793 1.00 78.19 171 GLY A C 1
ATOM 1313 O O . GLY A 1 171 ? 0.238 -10.055 13.265 1.00 78.19 171 GLY A O 1
ATOM 1314 N N . ALA A 1 172 ? -0.799 -11.078 11.551 1.00 80.00 172 ALA A N 1
ATOM 1315 C CA . ALA A 1 172 ? -0.783 -9.930 10.650 1.00 80.00 172 ALA A CA 1
ATOM 1316 C C . ALA A 1 172 ? -1.696 -8.795 11.139 1.00 80.00 172 ALA A C 1
ATOM 1318 O O . ALA A 1 172 ? -1.249 -7.654 11.233 1.00 80.00 172 ALA A O 1
ATOM 1319 N N . VAL A 1 173 ? -2.928 -9.098 11.546 1.00 84.81 173 VAL A N 1
ATOM 1320 C CA . VAL A 1 173 ? -3.875 -8.099 12.065 1.00 84.81 173 VAL A CA 1
ATOM 1321 C C . VAL A 1 173 ? -3.382 -7.458 13.364 1.00 84.81 173 VAL A C 1
ATOM 1323 O O . VAL A 1 173 ? -3.561 -6.253 13.560 1.00 84.81 173 VAL A O 1
ATOM 1326 N N . ALA A 1 174 ? -2.715 -8.221 14.237 1.00 83.44 174 ALA A N 1
ATOM 1327 C CA . ALA A 1 174 ? -2.163 -7.704 15.492 1.00 83.44 174 ALA A CA 1
ATOM 1328 C C . ALA A 1 174 ? -1.145 -6.561 15.287 1.00 83.44 174 ALA A C 1
ATOM 1330 O O . ALA A 1 174 ? -0.941 -5.746 16.189 1.00 83.44 174 ALA A O 1
ATOM 1331 N N . LYS A 1 175 ? -0.531 -6.464 14.098 1.00 76.25 175 LYS A N 1
ATOM 1332 C CA . LYS A 1 175 ? 0.393 -5.383 13.714 1.00 76.25 175 LYS A CA 1
ATOM 1333 C C . LYS A 1 175 ? -0.303 -4.028 13.605 1.00 76.25 175 LYS A C 1
ATOM 1335 O O . LYS A 1 175 ? 0.307 -3.015 13.924 1.00 76.25 175 LYS A O 1
ATOM 1340 N N . GLY A 1 176 ? -1.584 -4.024 13.229 1.00 72.75 176 GLY A N 1
ATOM 1341 C CA . GLY A 1 176 ? -2.422 -2.822 13.166 1.00 72.75 176 GLY A CA 1
ATOM 1342 C C . GLY A 1 176 ? -2.759 -2.228 14.540 1.00 72.75 176 GLY A C 1
ATOM 1343 O O . GLY A 1 176 ? -3.512 -1.263 14.630 1.00 72.75 176 GLY A O 1
ATOM 1344 N N . GLY A 1 177 ? -2.237 -2.805 15.630 1.00 83.19 177 GLY A N 1
ATOM 1345 C CA . GLY A 1 177 ? -2.462 -2.320 16.985 1.00 83.19 177 GLY A CA 1
ATOM 1346 C C . GLY A 1 177 ? -3.937 -2.383 17.376 1.00 83.19 177 GLY A C 1
ATOM 1347 O O . GLY A 1 177 ? -4.660 -3.287 16.961 1.00 83.19 177 GLY A O 1
ATOM 1348 N N . THR A 1 178 ? -4.383 -1.421 18.183 1.00 83.12 178 THR A N 1
ATOM 1349 C CA . THR A 1 178 ? -5.758 -1.350 18.714 1.00 83.12 178 THR A CA 1
ATOM 1350 C C . THR A 1 178 ? -6.520 -0.101 18.267 1.00 83.12 178 THR A C 1
ATOM 1352 O O . THR A 1 178 ? -7.611 0.149 18.764 1.00 83.12 178 THR A O 1
ATOM 1355 N N . THR A 1 179 ? -5.952 0.708 17.371 1.00 83.50 179 THR A N 1
ATOM 1356 C CA . THR A 1 179 ? -6.584 1.928 16.845 1.00 83.50 179 THR A CA 1
ATOM 1357 C C . THR A 1 179 ? -7.643 1.620 15.788 1.00 83.50 179 THR A C 1
ATOM 1359 O O . THR A 1 179 ? -7.653 0.523 15.224 1.00 83.50 179 THR A O 1
ATOM 1362 N N . ASN A 1 180 ? -8.516 2.596 15.521 1.00 91.50 180 ASN A N 1
ATOM 1363 C CA . ASN A 1 180 ? -9.555 2.493 14.496 1.00 91.50 180 ASN A CA 1
ATOM 1364 C C . ASN A 1 180 ? -8.947 2.567 13.092 1.00 91.50 180 ASN A C 1
ATOM 1366 O O . ASN A 1 180 ? -8.030 3.357 12.872 1.00 91.50 180 ASN A O 1
ATOM 1370 N N . LEU A 1 181 ? -9.466 1.758 12.169 1.00 93.19 181 LEU A N 1
ATOM 1371 C CA . LEU A 1 181 ? -9.116 1.804 10.750 1.00 93.19 181 LEU A CA 1
ATOM 1372 C C . LEU A 1 181 ? -9.806 3.017 10.119 1.00 93.19 181 LEU A C 1
ATOM 1374 O O . LEU A 1 181 ? -11.033 3.068 10.069 1.00 93.19 181 LEU A O 1
ATOM 1378 N N . VAL A 1 182 ? -9.008 3.993 9.697 1.00 94.44 182 VAL A N 1
ATOM 1379 C CA . VAL A 1 182 ? -9.448 5.299 9.199 1.00 94.44 182 VAL A CA 1
ATOM 1380 C C . VAL A 1 182 ? -9.744 5.255 7.707 1.00 94.44 182 VAL A C 1
ATOM 1382 O O . VAL A 1 182 ? -10.768 5.784 7.298 1.00 94.44 182 VAL A O 1
ATOM 1385 N N . ASP A 1 183 ? -8.895 4.601 6.911 1.00 96.38 183 ASP A N 1
ATOM 1386 C CA . ASP A 1 183 ? -9.144 4.428 5.478 1.00 96.38 183 ASP A CA 1
ATOM 1387 C C . ASP A 1 183 ? -8.390 3.225 4.887 1.00 96.38 183 ASP A C 1
ATOM 1389 O O . ASP A 1 183 ? -7.496 2.653 5.525 1.00 96.38 183 ASP A O 1
ATOM 1393 N N . VAL A 1 184 ? -8.767 2.850 3.665 1.00 96.94 184 VAL A N 1
ATOM 1394 C CA . VAL A 1 184 ? -8.183 1.778 2.855 1.00 96.94 184 VAL A CA 1
ATOM 1395 C C . VAL A 1 184 ? -7.832 2.334 1.476 1.00 96.94 184 VAL A C 1
ATOM 1397 O O . VAL A 1 184 ? -8.693 2.898 0.806 1.00 96.94 184 VAL A O 1
ATOM 1400 N N . TYR A 1 185 ? -6.589 2.116 1.062 1.00 96.44 185 TYR A N 1
ATOM 1401 C CA . TYR A 1 185 ? -5.990 2.619 -0.172 1.00 96.44 185 TYR A CA 1
ATOM 1402 C C . TYR A 1 185 ? -5.660 1.486 -1.142 1.00 96.44 185 TYR A C 1
ATOM 1404 O O . TYR A 1 185 ? -5.333 0.374 -0.718 1.00 96.44 185 TYR A O 1
ATOM 1412 N N . GLU A 1 186 ? -5.692 1.765 -2.438 1.00 97.25 186 GLU A N 1
ATOM 1413 C CA . GLU A 1 186 ? -5.165 0.888 -3.483 1.00 97.25 186 GLU A CA 1
ATOM 1414 C C . GLU A 1 186 ? -3.632 0.888 -3.523 1.00 97.25 186 GLU A C 1
ATOM 1416 O O . GLU A 1 186 ? -2.951 1.696 -2.884 1.00 97.25 186 GLU A O 1
ATOM 1421 N N . TYR A 1 187 ? -3.066 -0.053 -4.279 1.00 96.06 187 TYR A N 1
ATOM 1422 C CA . TYR A 1 187 ? -1.623 -0.163 -4.435 1.00 96.06 187 TYR A CA 1
ATOM 1423 C C . TYR A 1 187 ? -1.026 1.147 -4.968 1.00 96.06 187 TYR A C 1
ATOM 1425 O O . TYR A 1 187 ? -1.366 1.584 -6.065 1.00 96.06 187 TYR A O 1
ATOM 1433 N N . ALA A 1 188 ? -0.090 1.731 -4.210 1.00 93.56 188 ALA A N 1
ATOM 1434 C CA . ALA A 1 188 ? 0.576 3.000 -4.524 1.00 93.56 188 ALA A CA 1
ATOM 1435 C C . ALA A 1 188 ? -0.337 4.242 -4.570 1.00 93.56 188 ALA A C 1
ATOM 1437 O O . ALA A 1 188 ? 0.111 5.305 -5.002 1.00 93.56 188 ALA A O 1
ATOM 1438 N N . GLU A 1 189 ? -1.579 4.145 -4.092 1.00 93.44 189 GLU A N 1
ATOM 1439 C CA . GLU A 1 189 ? -2.451 5.310 -3.964 1.00 93.44 189 GLU A CA 1
ATOM 1440 C C . GLU A 1 189 ? -1.892 6.289 -2.906 1.00 93.44 189 GLU A C 1
ATOM 1442 O O . GLU A 1 189 ? -1.428 5.851 -1.844 1.00 93.44 189 GLU A O 1
ATOM 1447 N N . PRO A 1 190 ? -1.897 7.612 -3.170 1.00 91.56 190 PRO A N 1
ATOM 1448 C CA . PRO A 1 190 ? -1.437 8.605 -2.205 1.00 91.56 190 PRO A CA 1
ATOM 1449 C C . PRO A 1 190 ? -2.243 8.573 -0.903 1.00 91.56 190 PRO A C 1
ATOM 1451 O O . PRO A 1 190 ? -3.454 8.783 -0.899 1.00 91.56 190 PRO A O 1
ATOM 1454 N N . ILE A 1 191 ? -1.554 8.379 0.221 1.00 86.00 191 ILE A N 1
ATOM 1455 C CA . ILE A 1 191 ? -2.185 8.367 1.543 1.00 86.00 191 ILE A CA 1
ATOM 1456 C C . ILE A 1 191 ? -2.499 9.805 1.979 1.00 86.00 191 ILE A C 1
ATOM 1458 O O . ILE A 1 191 ? -1.592 10.614 2.192 1.00 86.00 191 ILE A O 1
ATOM 1462 N N . THR A 1 192 ? -3.782 10.111 2.163 1.00 88.50 192 THR A N 1
ATOM 1463 C CA . THR A 1 192 ? -4.283 11.443 2.549 1.00 88.50 192 THR A CA 1
ATOM 1464 C C . THR A 1 192 ? -4.669 11.542 4.024 1.00 88.50 192 THR A C 1
ATOM 1466 O O . THR A 1 192 ? -4.515 12.602 4.633 1.00 88.50 192 THR A O 1
ATOM 1469 N N . GLU A 1 193 ? -5.132 10.444 4.619 1.00 85.69 193 GLU A N 1
ATOM 1470 C CA . GLU A 1 193 ? -5.695 10.425 5.966 1.00 85.69 193 GLU A CA 1
ATOM 1471 C C . GLU A 1 193 ? -4.635 10.243 7.064 1.00 85.69 193 GLU A C 1
ATOM 1473 O O . GLU A 1 193 ? -3.556 9.660 6.880 1.00 85.69 193 GLU A O 1
ATOM 1478 N N . LYS A 1 194 ? -4.957 10.748 8.261 1.00 82.19 194 LYS A N 1
ATOM 1479 C CA . LYS A 1 194 ? -4.145 10.584 9.479 1.00 82.19 194 LYS A CA 1
ATOM 1480 C C . LYS A 1 194 ? -4.694 9.462 10.357 1.00 82.19 194 LYS A C 1
ATOM 1482 O O . LYS A 1 194 ? -5.891 9.209 10.390 1.00 82.19 194 LYS A O 1
ATOM 1487 N N . GLY A 1 195 ? -3.822 8.813 11.130 1.00 83.38 195 GLY A N 1
ATOM 1488 C CA . GLY A 1 195 ? -4.190 7.665 11.964 1.00 83.38 195 GLY A CA 1
ATOM 1489 C C . GLY A 1 195 ? -3.875 6.321 11.308 1.00 83.38 195 GLY A C 1
ATOM 1490 O O . GLY A 1 195 ? -2.916 6.214 10.553 1.00 83.38 195 GLY A O 1
ATOM 1491 N N . PHE A 1 196 ? -4.605 5.265 11.663 1.00 89.88 196 PHE A N 1
ATOM 1492 C CA . PHE A 1 196 ? -4.324 3.919 11.159 1.00 89.88 196 PHE A CA 1
ATOM 1493 C C . PHE A 1 196 ? -5.047 3.675 9.832 1.00 89.88 196 PHE A C 1
ATOM 1495 O O . PHE A 1 196 ? -6.270 3.703 9.791 1.00 89.88 196 PHE A O 1
ATOM 1502 N N . VAL A 1 197 ? -4.295 3.422 8.767 1.00 91.00 197 VAL A N 1
ATOM 1503 C CA . VAL A 1 197 ? -4.797 3.172 7.411 1.00 91.00 197 VAL A CA 1
ATOM 1504 C C . VAL A 1 197 ? -4.299 1.821 6.904 1.00 91.00 197 VAL A C 1
ATOM 1506 O O . VAL A 1 197 ? -3.326 1.265 7.425 1.00 91.00 197 VAL A O 1
ATOM 1509 N N . PHE A 1 198 ? -4.960 1.288 5.885 1.00 94.50 198 PHE A N 1
ATOM 1510 C CA . PHE A 1 198 ? -4.551 0.061 5.211 1.00 94.50 198 PHE A CA 1
ATOM 1511 C C . PHE A 1 198 ? -4.246 0.340 3.736 1.00 94.50 198 PHE A C 1
ATOM 1513 O O . PHE A 1 198 ? -4.975 1.097 3.109 1.00 94.50 198 PHE A O 1
ATOM 1520 N N . MET A 1 199 ? -3.207 -0.263 3.165 1.00 94.94 199 MET A N 1
ATOM 1521 C CA . MET A 1 199 ? -2.931 -0.218 1.728 1.00 94.94 199 MET A CA 1
ATOM 1522 C C . MET A 1 199 ? -3.010 -1.617 1.136 1.00 94.94 199 MET A C 1
ATOM 1524 O O . MET A 1 199 ? -2.424 -2.564 1.658 1.00 94.94 199 MET A O 1
ATOM 1528 N N . ASP A 1 200 ? -3.705 -1.744 0.018 1.00 96.12 200 ASP A N 1
ATOM 1529 C CA . ASP A 1 200 ? -3.791 -2.986 -0.719 1.00 96.12 200 ASP A CA 1
ATOM 1530 C C . ASP A 1 200 ? -2.466 -3.300 -1.419 1.00 96.12 200 ASP A C 1
ATOM 1532 O O . ASP A 1 200 ? -2.079 -2.650 -2.390 1.00 96.12 200 ASP A O 1
ATOM 1536 N N . THR A 1 201 ? -1.747 -4.303 -0.918 1.00 93.00 201 THR A N 1
ATOM 1537 C CA . THR A 1 201 ? -0.479 -4.741 -1.503 1.00 93.00 201 THR A CA 1
ATOM 1538 C C . THR A 1 201 ? -0.357 -6.266 -1.546 1.00 93.00 201 THR A C 1
ATOM 1540 O O . THR A 1 201 ? -0.986 -6.970 -0.746 1.00 93.00 201 THR A O 1
ATOM 1543 N N . PRO A 1 202 ? 0.473 -6.819 -2.455 1.00 90.19 202 PRO A N 1
ATOM 1544 C CA . PRO A 1 202 ? 0.819 -8.239 -2.435 1.00 90.19 202 PRO A CA 1
ATOM 1545 C C . PRO A 1 202 ? 1.612 -8.613 -1.172 1.00 90.19 202 PRO A C 1
ATOM 1547 O O . PRO A 1 202 ? 2.289 -7.783 -0.576 1.00 90.19 202 PRO A O 1
ATOM 1550 N N . GLY A 1 203 ? 1.621 -9.900 -0.807 1.00 83.81 203 GLY A N 1
ATOM 1551 C CA . GLY A 1 203 ? 2.414 -10.411 0.327 1.00 83.81 203 GLY A CA 1
ATOM 1552 C C . GLY A 1 203 ? 3.919 -10.583 0.056 1.00 83.81 203 GLY A C 1
ATOM 1553 O O . GLY A 1 203 ? 4.649 -11.059 0.922 1.00 83.81 203 GLY A O 1
ATOM 1554 N N . TYR A 1 204 ? 4.400 -10.261 -1.151 1.00 84.06 204 TYR A N 1
ATOM 1555 C CA . TYR A 1 204 ? 5.828 -10.328 -1.475 1.00 84.06 204 TYR A CA 1
ATOM 1556 C C . TYR A 1 204 ? 6.529 -9.045 -1.025 1.00 84.06 204 TYR A C 1
ATOM 1558 O O . TYR A 1 204 ? 6.243 -7.975 -1.564 1.00 84.06 204 TYR A O 1
ATOM 1566 N N . ASP A 1 205 ? 7.450 -9.162 -0.060 1.00 83.31 205 ASP A N 1
ATOM 1567 C CA . ASP A 1 205 ? 7.982 -8.015 0.691 1.00 83.31 205 ASP A CA 1
ATOM 1568 C C . ASP A 1 205 ? 8.476 -6.850 -0.206 1.00 83.31 205 ASP A C 1
ATOM 1570 O O . ASP A 1 205 ? 8.052 -5.718 0.039 1.00 83.31 205 ASP A O 1
ATOM 1574 N N . PRO A 1 206 ? 9.292 -7.062 -1.269 1.00 85.81 206 PRO A N 1
ATOM 1575 C CA . PRO A 1 206 ? 9.761 -5.957 -2.106 1.00 85.81 206 PRO A CA 1
ATOM 1576 C C . PRO A 1 206 ? 8.642 -5.218 -2.833 1.00 85.81 206 PRO A C 1
ATOM 1578 O O . PRO A 1 206 ? 8.634 -3.993 -2.835 1.00 85.81 206 PRO A O 1
ATOM 1581 N N . ALA A 1 207 ? 7.685 -5.950 -3.408 1.00 89.31 207 ALA A N 1
ATOM 1582 C CA . ALA A 1 207 ? 6.551 -5.345 -4.099 1.00 89.31 207 ALA A CA 1
ATOM 1583 C C . ALA A 1 207 ? 5.639 -4.612 -3.107 1.00 89.31 207 ALA A C 1
ATOM 1585 O O . ALA A 1 207 ? 5.234 -3.483 -3.357 1.00 89.31 207 ALA A O 1
ATOM 1586 N N . SER A 1 208 ? 5.381 -5.218 -1.946 1.00 88.69 208 SER A N 1
ATOM 1587 C CA . SER A 1 208 ? 4.567 -4.614 -0.893 1.00 88.69 208 SER A CA 1
ATOM 1588 C C . SER A 1 208 ? 5.104 -3.247 -0.471 1.00 88.69 208 SER A C 1
ATOM 1590 O O . SER A 1 208 ? 4.415 -2.231 -0.572 1.00 88.69 208 SER A O 1
ATOM 1592 N N . ILE A 1 209 ? 6.385 -3.208 -0.095 1.00 87.62 209 ILE A N 1
ATOM 1593 C CA . ILE A 1 209 ? 7.029 -1.994 0.406 1.00 87.62 209 ILE A CA 1
ATOM 1594 C C . ILE A 1 209 ? 7.155 -0.941 -0.695 1.00 87.62 209 ILE A C 1
ATOM 1596 O O . ILE A 1 209 ? 6.990 0.243 -0.412 1.00 87.62 209 ILE A O 1
ATOM 1600 N N . THR A 1 210 ? 7.372 -1.334 -1.953 1.00 90.31 210 THR A N 1
ATOM 1601 C CA . THR A 1 210 ? 7.365 -0.386 -3.076 1.00 90.31 210 THR A CA 1
ATOM 1602 C C . THR A 1 210 ? 6.034 0.354 -3.197 1.00 90.31 210 THR A C 1
ATOM 1604 O O . THR A 1 210 ? 6.059 1.577 -3.327 1.00 90.31 210 THR A O 1
ATOM 1607 N N . GLY A 1 211 ? 4.894 -0.339 -3.106 1.00 89.00 211 GLY A N 1
ATOM 1608 C CA . GLY A 1 211 ? 3.575 0.306 -3.133 1.00 89.00 211 GLY A CA 1
ATOM 1609 C C . GLY A 1 211 ? 3.409 1.321 -2.002 1.00 89.00 211 GLY A C 1
ATOM 1610 O O . GLY A 1 211 ? 3.023 2.462 -2.230 1.00 89.00 211 GLY A O 1
ATOM 1611 N N . MET A 1 212 ? 3.812 0.947 -0.790 1.00 86.00 212 MET A N 1
ATOM 1612 C CA . MET A 1 212 ? 3.747 1.825 0.384 1.00 86.00 212 MET A CA 1
ATOM 1613 C C . MET A 1 212 ? 4.624 3.067 0.263 1.00 86.00 212 MET A C 1
ATOM 1615 O O . MET A 1 212 ? 4.185 4.165 0.601 1.00 86.00 212 MET A O 1
ATOM 1619 N N . VAL A 1 213 ? 5.859 2.907 -0.216 1.00 87.44 213 VAL A N 1
ATOM 1620 C CA . VAL A 1 213 ? 6.770 4.030 -0.471 1.00 87.44 213 VAL A CA 1
ATOM 1621 C C . VAL A 1 213 ? 6.180 4.957 -1.527 1.00 87.44 213 VAL A C 1
ATOM 1623 O O . VAL A 1 213 ? 6.200 6.172 -1.344 1.00 87.44 213 VAL A O 1
ATOM 1626 N N . ALA A 1 214 ? 5.610 4.397 -2.596 1.00 88.12 214 ALA A N 1
ATOM 1627 C CA . ALA A 1 214 ? 4.957 5.172 -3.645 1.00 88.12 214 ALA A CA 1
ATOM 1628 C C . ALA A 1 214 ? 3.720 5.933 -3.133 1.00 88.12 214 ALA A C 1
ATOM 1630 O O . ALA A 1 214 ? 3.529 7.085 -3.510 1.00 88.12 214 ALA A O 1
ATOM 1631 N N . GLY A 1 215 ? 2.952 5.355 -2.204 1.00 84.81 215 GLY A N 1
ATOM 1632 C CA . GLY A 1 215 ? 1.832 6.038 -1.545 1.00 84.81 215 GLY A CA 1
ATOM 1633 C C . GLY A 1 215 ? 2.233 7.056 -0.467 1.00 84.81 215 GLY A C 1
ATOM 1634 O O . GLY A 1 215 ? 1.360 7.653 0.161 1.00 84.81 215 GLY A O 1
ATOM 1635 N N . GLY A 1 216 ? 3.535 7.276 -0.237 1.00 85.12 216 GLY A N 1
ATOM 1636 C CA . GLY A 1 216 ? 4.049 8.328 0.651 1.00 85.12 216 GLY A CA 1
ATOM 1637 C C . GLY A 1 216 ? 4.659 7.845 1.971 1.00 85.12 216 GLY A C 1
ATOM 1638 O O . GLY A 1 216 ? 4.932 8.665 2.852 1.00 85.12 216 GLY A O 1
ATOM 1639 N N . ALA A 1 217 ? 4.897 6.539 2.142 1.00 79.75 217 ALA A N 1
ATOM 1640 C CA . ALA A 1 217 ? 5.630 6.034 3.302 1.00 79.75 217 ALA A CA 1
ATOM 1641 C C . ALA A 1 217 ? 7.060 6.582 3.339 1.00 79.75 217 ALA A C 1
ATOM 1643 O O . ALA A 1 217 ? 7.770 6.548 2.338 1.00 79.75 217 ALA A O 1
ATOM 1644 N N . ASN A 1 218 ? 7.497 7.060 4.507 1.00 79.25 218 ASN A N 1
ATOM 1645 C CA . ASN A 1 218 ? 8.823 7.658 4.682 1.00 79.25 218 ASN A CA 1
ATOM 1646 C C . ASN A 1 218 ? 9.738 6.864 5.627 1.00 79.25 218 ASN A C 1
ATOM 1648 O O . ASN A 1 218 ? 10.949 7.082 5.623 1.00 79.25 218 ASN A O 1
ATOM 1652 N N . ILE A 1 219 ? 9.179 5.935 6.408 1.00 78.19 219 ILE A N 1
ATOM 1653 C CA . ILE A 1 219 ? 9.896 5.003 7.284 1.00 78.19 219 ILE A CA 1
ATOM 1654 C C . ILE A 1 219 ? 9.207 3.644 7.201 1.00 78.19 219 ILE A C 1
ATOM 1656 O O . ILE A 1 219 ? 7.988 3.556 7.349 1.00 78.19 219 ILE A O 1
ATOM 1660 N N . THR A 1 220 ? 9.992 2.584 7.016 1.00 78.50 220 THR A N 1
ATOM 1661 C CA . THR A 1 220 ? 9.525 1.195 7.038 1.00 78.50 220 THR A CA 1
ATOM 1662 C C . THR A 1 220 ? 10.027 0.510 8.307 1.00 78.50 220 THR A C 1
ATOM 1664 O O . THR A 1 220 ? 11.214 0.558 8.592 1.00 78.50 220 THR A O 1
ATOM 1667 N N . CYS A 1 221 ? 9.150 -0.145 9.076 1.00 78.50 221 CYS A N 1
ATOM 1668 C CA . CYS A 1 221 ? 9.596 -1.072 10.122 1.00 78.50 221 CYS A CA 1
ATOM 1669 C C . CYS A 1 221 ? 9.297 -2.499 9.688 1.00 78.50 221 CYS A C 1
ATOM 1671 O O . CYS A 1 221 ? 8.146 -2.955 9.735 1.00 78.50 221 CYS A O 1
ATOM 1673 N N . PHE A 1 222 ? 10.344 -3.212 9.292 1.00 73.38 222 PHE A N 1
ATOM 1674 C CA . PHE A 1 222 ? 10.231 -4.562 8.778 1.00 73.38 222 PHE A CA 1
ATOM 1675 C C . PHE A 1 222 ? 10.678 -5.597 9.815 1.00 73.38 222 PHE A C 1
ATOM 1677 O O . PHE A 1 222 ? 11.861 -5.787 10.081 1.00 73.38 222 PHE A O 1
ATOM 1684 N N . THR A 1 223 ? 9.731 -6.323 10.410 1.00 68.19 223 THR A N 1
ATOM 1685 C CA . THR A 1 223 ? 10.084 -7.475 11.251 1.00 68.19 223 THR A CA 1
ATOM 1686 C C . THR A 1 223 ? 10.173 -8.747 10.439 1.00 68.19 223 THR A C 1
ATOM 1688 O O . THR A 1 223 ? 9.244 -9.096 9.706 1.00 68.19 223 THR A O 1
ATOM 1691 N N . THR A 1 224 ? 11.216 -9.518 10.704 1.00 69.00 224 THR A N 1
ATOM 1692 C CA . THR A 1 224 ? 11.427 -10.829 10.109 1.00 69.00 224 THR 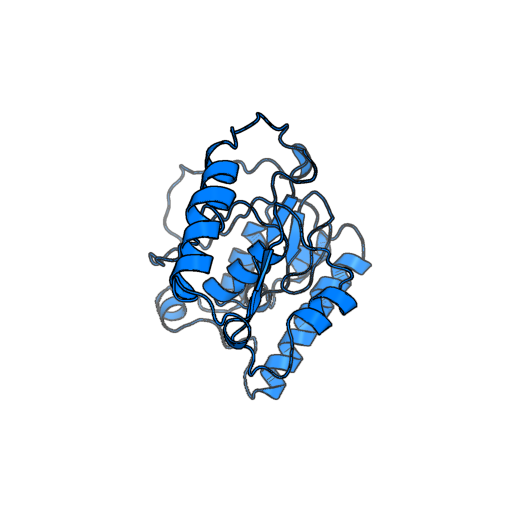A CA 1
ATOM 1693 C C . THR A 1 224 ? 11.791 -11.846 11.184 1.00 69.00 224 THR A C 1
ATOM 1695 O O . THR A 1 224 ? 12.697 -11.627 11.981 1.00 69.00 224 THR A O 1
ATOM 1698 N N . GLY A 1 225 ? 11.100 -12.989 11.188 1.00 65.25 225 GLY A N 1
ATOM 1699 C CA . GLY A 1 225 ? 11.448 -14.136 12.034 1.00 65.25 225 GLY A CA 1
ATOM 1700 C C . GLY A 1 225 ? 12.484 -15.077 11.407 1.00 65.25 225 GLY A C 1
ATOM 1701 O O . GLY A 1 225 ? 12.865 -16.061 12.033 1.00 65.25 225 GLY A O 1
ATOM 1702 N N . ARG A 1 226 ? 12.909 -14.815 10.162 1.00 65.69 226 ARG A N 1
ATOM 1703 C CA . ARG A 1 226 ? 13.812 -15.679 9.376 1.00 65.69 226 ARG A CA 1
ATOM 1704 C C . ARG A 1 226 ? 15.038 -14.971 8.809 1.00 65.69 226 ARG A C 1
ATOM 1706 O O . ARG A 1 226 ? 15.719 -15.532 7.963 1.00 65.69 226 ARG A O 1
ATOM 1713 N N . GLY A 1 227 ? 15.301 -13.743 9.247 1.00 64.38 227 GLY A N 1
ATOM 1714 C CA . GLY A 1 227 ? 16.434 -12.970 8.739 1.00 64.38 227 GLY A CA 1
ATOM 1715 C C . GLY A 1 227 ? 16.331 -12.585 7.258 1.00 64.38 227 GLY A C 1
ATOM 1716 O O . GLY A 1 227 ? 17.346 -12.582 6.576 1.00 64.38 227 GLY A O 1
ATOM 1717 N N . SER A 1 228 ? 15.132 -12.272 6.743 1.00 68.56 228 SER A N 1
ATOM 1718 C CA . SER A 1 228 ? 15.005 -11.551 5.469 1.00 68.56 228 SER A CA 1
ATOM 1719 C C . SER A 1 228 ? 15.922 -10.321 5.456 1.00 68.56 228 SER A C 1
ATOM 1721 O O . SER A 1 228 ? 15.987 -9.573 6.430 1.00 68.56 228 SER A O 1
ATOM 1723 N N . VAL A 1 229 ? 16.639 -10.161 4.346 1.00 76.31 229 VAL A N 1
ATOM 1724 C CA . VAL A 1 229 ? 17.672 -9.139 4.122 1.00 76.31 229 VAL A CA 1
ATOM 1725 C C . VAL A 1 229 ? 17.139 -7.948 3.325 1.00 76.31 229 VAL A C 1
ATOM 1727 O O . VAL A 1 229 ? 17.903 -7.246 2.667 1.00 76.31 229 VAL A O 1
ATOM 1730 N N . TYR A 1 230 ? 15.818 -7.751 3.319 1.00 78.19 230 TYR A N 1
ATOM 1731 C CA . TYR A 1 230 ? 15.219 -6.636 2.600 1.00 78.19 230 TYR A CA 1
ATOM 1732 C C . TYR A 1 230 ? 15.744 -5.295 3.134 1.00 78.19 230 TYR A C 1
ATOM 1734 O O . TYR A 1 230 ? 15.764 -5.068 4.342 1.00 78.19 230 TYR A O 1
ATOM 1742 N N . GLY A 1 231 ? 16.119 -4.406 2.214 1.00 74.12 231 GLY A N 1
ATOM 1743 C CA . GLY A 1 231 ? 16.476 -3.024 2.505 1.00 74.12 231 GLY A CA 1
ATOM 1744 C C . GLY A 1 231 ? 16.108 -2.116 1.335 1.00 74.12 231 GLY A C 1
ATOM 1745 O O . GLY A 1 231 ? 16.327 -2.472 0.175 1.00 74.12 231 GLY A O 1
ATOM 1746 N N . GLY A 1 232 ? 15.535 -0.950 1.631 1.00 73.75 232 GLY A N 1
ATOM 1747 C CA . GLY A 1 232 ? 15.141 0.042 0.631 1.00 73.75 232 GLY A CA 1
ATOM 1748 C C . GLY A 1 232 ? 16.104 1.228 0.593 1.00 73.75 232 GLY A C 1
ATOM 1749 O O . GLY A 1 232 ? 16.393 1.831 1.616 1.00 73.75 232 GLY A O 1
ATOM 1750 N N . LYS A 1 233 ? 16.579 1.628 -0.595 1.00 81.88 233 LYS A N 1
ATOM 1751 C CA . LYS A 1 233 ? 17.264 2.929 -0.756 1.00 81.88 233 LYS A CA 1
ATOM 1752 C C . LYS A 1 233 ? 16.326 4.130 -0.516 1.00 81.88 233 LYS A C 1
ATOM 1754 O O . LYS A 1 233 ? 16.790 5.095 0.087 1.00 81.88 233 LYS A O 1
ATOM 1759 N N . PRO A 1 234 ? 15.060 4.130 -0.995 1.00 80.00 234 PRO A N 1
ATOM 1760 C CA . PRO A 1 234 ? 14.199 5.313 -0.898 1.00 80.00 234 PRO A CA 1
ATOM 1761 C C . PRO A 1 234 ? 13.792 5.688 0.529 1.00 80.00 234 PRO A C 1
ATOM 1763 O O . PRO A 1 234 ? 13.569 6.863 0.803 1.00 80.00 234 PRO A O 1
ATOM 1766 N N . VAL A 1 235 ? 13.696 4.704 1.427 1.00 76.06 235 VAL A N 1
ATOM 1767 C CA . VAL A 1 235 ? 13.243 4.895 2.808 1.00 76.06 235 VAL A CA 1
ATOM 1768 C C . VAL A 1 235 ? 14.091 4.068 3.770 1.00 76.06 235 VAL A C 1
ATOM 1770 O O . VAL A 1 235 ? 14.439 2.939 3.429 1.00 76.06 235 VAL A O 1
ATOM 1773 N N . PRO A 1 236 ? 14.394 4.570 4.979 1.00 76.06 236 PRO A N 1
ATOM 1774 C CA . PRO A 1 236 ? 14.950 3.742 6.044 1.00 76.06 236 PRO A CA 1
ATOM 1775 C C . PRO A 1 236 ? 14.016 2.557 6.342 1.00 76.06 236 PRO A C 1
ATOM 1777 O O . PRO A 1 236 ? 12.809 2.763 6.510 1.00 76.06 236 PRO A O 1
ATOM 1780 N N . SER A 1 237 ? 14.571 1.343 6.393 1.00 68.81 237 SER A N 1
ATOM 1781 C CA . SER A 1 237 ? 13.849 0.064 6.508 1.00 68.81 237 SER A CA 1
ATOM 1782 C C . SER A 1 237 ? 14.470 -0.878 7.528 1.00 68.81 237 SER A C 1
ATOM 1784 O O . SER A 1 237 ? 15.721 -0.904 7.553 1.00 68.81 237 SER A O 1
#

Foldseek 3Di:
DAEAQCPDPDDPVVVCVVVVNDDDLADDYYHQVVDPDPVHPVVVVVCSCPVRVCVVVVPDDDDDDQCQPQQDAQDEFADDDQDDDDPPDPPPPDFQLVRNHEYEAEALLQQPPPLVVQLVQAPDNVQSVLSVVLNVVVQVVQVVVVHHSFPDDDPVVVVSVPPGSNSRNVSSVCRLPDHGAHHEEEQLAADRDTTYYYYYFHPPVVRRVVSVVSNNHAEYDDDDPPPDPDADPRHGD